Protein AF-A0A976M547-F1 (afdb_monomer_lite)

InterPro domains:
  IPR005024 Snf7 family [PF03357] (20-169)
  IPR005024 Snf7 family [PTHR22761] (10-175)

Organism: Theileria orientalis (NCBI:txid68886)

Structure (mmCIF, N/CA/C/O backbone):
data_AF-A0A976M547-F1
#
_entry.id   AF-A0A976M547-F1
#
loop_
_atom_site.group_PDB
_atom_site.id
_atom_site.type_symbol
_atom_site.label_atom_id
_atom_site.label_alt_id
_atom_site.label_comp_id
_atom_site.label_asym_id
_atom_site.label_entity_id
_atom_site.label_seq_id
_atom_site.pdbx_PDB_ins_code
_atom_site.Cartn_x
_atom_site.Cartn_y
_atom_site.Cartn_z
_atom_site.occupancy
_atom_site.B_iso_or_equiv
_atom_site.auth_seq_id
_atom_site.auth_comp_id
_atom_site.auth_asym_id
_atom_site.auth_atom_id
_atom_site.pdbx_PDB_model_num
ATOM 1 N N . MET A 1 1 ? -27.550 -16.595 -28.826 1.00 41.75 1 MET A N 1
ATOM 2 C CA . MET A 1 1 ? -26.720 -16.905 -27.638 1.00 41.75 1 MET A CA 1
ATOM 3 C C . MET A 1 1 ? -26.788 -15.685 -26.733 1.00 41.75 1 MET A C 1
ATOM 5 O O . MET A 1 1 ? -26.377 -14.625 -27.163 1.00 41.75 1 MET A O 1
ATOM 9 N N . GLY A 1 2 ? -27.489 -15.664 -25.604 1.00 39.12 2 GLY A N 1
ATOM 10 C CA . GLY A 1 2 ? -27.479 -16.643 -24.517 1.00 39.12 2 GLY A CA 1
ATOM 11 C C . GLY A 1 2 ? -26.807 -15.964 -23.318 1.00 39.12 2 GLY A C 1
ATOM 12 O O . GLY A 1 2 ? -25.591 -15.853 -23.288 1.00 39.12 2 GLY A O 1
ATOM 13 N N . ARG A 1 3 ? -27.623 -15.406 -22.418 1.00 51.41 3 ARG A N 1
ATOM 14 C CA . ARG A 1 3 ? -27.268 -14.558 -21.264 1.00 51.41 3 ARG A CA 1
ATOM 15 C C . ARG A 1 3 ? -26.315 -15.250 -20.283 1.00 51.41 3 ARG A C 1
ATOM 17 O O . ARG A 1 3 ? -26.598 -16.377 -19.914 1.00 51.41 3 ARG A O 1
ATOM 24 N N . PHE A 1 4 ? -25.378 -14.492 -19.706 1.00 43.16 4 PHE A N 1
ATOM 25 C CA . PHE A 1 4 ? -24.970 -14.638 -18.300 1.00 43.16 4 PHE A CA 1
ATOM 26 C C . PHE A 1 4 ? -24.623 -13.262 -17.710 1.00 43.16 4 PHE A C 1
ATOM 28 O O . PHE A 1 4 ? -23.470 -12.855 -17.647 1.00 43.16 4 PHE A O 1
ATOM 35 N N . LYS A 1 5 ? -25.651 -12.518 -17.279 1.00 52.03 5 LYS A N 1
ATOM 36 C CA . LYS A 1 5 ? -25.487 -11.526 -16.208 1.00 52.03 5 LYS A CA 1
ATOM 37 C C . LYS A 1 5 ? -25.689 -12.291 -14.908 1.00 52.03 5 LYS A C 1
ATOM 39 O O . LYS A 1 5 ? -26.825 -12.497 -14.49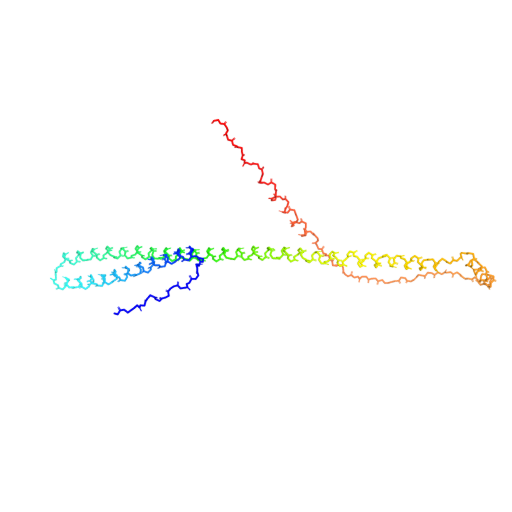2 1.00 52.03 5 LYS A O 1
ATOM 44 N N . LEU A 1 6 ? -24.598 -12.790 -14.349 1.00 50.25 6 LEU A N 1
ATOM 45 C CA . LEU A 1 6 ? -24.582 -13.490 -13.075 1.00 50.25 6 LEU A CA 1
ATOM 46 C C . LEU A 1 6 ? -23.725 -12.687 -12.096 1.00 50.25 6 LEU A C 1
ATOM 48 O O . LEU A 1 6 ? -22.607 -12.304 -12.418 1.00 50.25 6 LEU A O 1
ATOM 52 N N . PHE A 1 7 ? -24.309 -12.477 -10.917 1.00 49.25 7 PHE A N 1
ATOM 53 C CA . PHE A 1 7 ? -23.725 -11.957 -9.684 1.00 49.25 7 PHE A CA 1
ATOM 54 C C . PHE A 1 7 ? -23.321 -10.478 -9.640 1.00 49.25 7 PHE A C 1
ATOM 56 O O . PHE A 1 7 ? -22.232 -10.086 -10.036 1.00 49.25 7 PHE A O 1
ATOM 63 N N . ASN A 1 8 ? -24.150 -9.687 -8.950 1.00 49.06 8 ASN A N 1
ATOM 64 C CA . ASN A 1 8 ? -23.635 -9.061 -7.735 1.00 49.06 8 ASN A CA 1
ATOM 65 C C . ASN A 1 8 ? -24.753 -8.900 -6.690 1.00 49.06 8 ASN A C 1
ATOM 67 O O . ASN A 1 8 ? -25.414 -7.869 -6.599 1.00 49.06 8 ASN A O 1
ATOM 71 N N . CYS A 1 9 ? -24.977 -9.965 -5.919 1.00 49.06 9 CYS A N 1
ATOM 72 C CA . CYS A 1 9 ? -25.748 -9.945 -4.678 1.00 49.06 9 CYS A CA 1
ATOM 73 C C . CYS A 1 9 ? -24.768 -9.757 -3.511 1.00 49.06 9 CYS A C 1
ATOM 75 O O . CYS A 1 9 ? -24.598 -10.655 -2.697 1.00 49.06 9 CYS A O 1
ATOM 77 N N . PHE A 1 10 ? -24.070 -8.623 -3.463 1.00 52.56 10 PHE A N 1
ATOM 78 C CA . PHE A 1 10 ? -23.301 -8.228 -2.286 1.00 52.56 10 PHE A CA 1
ATOM 79 C C . PHE A 1 10 ? -24.016 -7.044 -1.644 1.00 52.56 10 PHE A C 1
ATOM 81 O O . PHE A 1 10 ? -24.206 -6.001 -2.272 1.00 52.56 10 PHE A O 1
ATOM 88 N N . GLY A 1 11 ? -24.483 -7.249 -0.409 1.00 48.81 11 GLY A N 1
ATOM 89 C CA . GLY A 1 11 ? -25.096 -6.208 0.409 1.00 48.81 11 GLY A CA 1
ATOM 90 C C . GLY A 1 11 ? -24.212 -4.965 0.433 1.00 48.81 11 GLY A C 1
ATOM 91 O O . GLY A 1 11 ? -22.989 -5.082 0.446 1.00 48.81 11 GLY A O 1
ATOM 92 N N . LYS A 1 12 ? -24.833 -3.781 0.384 1.00 54.25 12 LYS A N 1
ATOM 93 C CA . LYS A 1 12 ? -24.134 -2.487 0.366 1.00 54.25 12 LYS A CA 1
ATOM 94 C C . LYS A 1 12 ? -23.094 -2.463 1.501 1.00 54.25 12 LYS A C 1
ATOM 96 O O . LYS A 1 12 ? -23.503 -2.450 2.662 1.00 54.25 12 LYS A O 1
ATOM 101 N N . PRO A 1 13 ? -21.783 -2.504 1.204 1.00 48.22 13 PRO A N 1
ATOM 102 C CA . PRO A 1 13 ? -20.784 -2.638 2.254 1.00 48.22 13 PRO A CA 1
ATOM 103 C C . PRO A 1 13 ? -20.517 -1.286 2.926 1.00 48.22 13 PRO A C 1
ATOM 105 O O . PRO A 1 13 ? -20.965 -0.245 2.431 1.00 48.22 13 PRO A O 1
ATOM 108 N N . LYS A 1 14 ? -19.727 -1.310 4.013 1.00 56.88 14 LYS A N 1
ATOM 109 C CA . LYS A 1 14 ? -18.831 -0.228 4.483 1.00 56.88 14 LYS A CA 1
ATOM 110 C C . LYS A 1 14 ? -17.962 0.278 3.302 1.00 56.88 14 LYS A C 1
ATOM 112 O O . LYS A 1 14 ? -16.773 -0.008 3.215 1.00 56.88 14 LYS A O 1
ATOM 117 N N . SER A 1 15 ? -18.589 0.861 2.285 1.00 60.09 15 SER A N 1
ATOM 118 C CA . SER A 1 15 ? -18.106 0.832 0.897 1.00 60.09 15 SER A CA 1
ATOM 119 C C . SER A 1 15 ? -17.263 2.036 0.539 1.00 60.09 15 SER A C 1
ATOM 121 O O . SER A 1 15 ? -16.400 1.909 -0.320 1.00 60.09 15 SER A O 1
ATOM 123 N N . ALA A 1 16 ? -17.474 3.174 1.201 1.00 63.91 16 ALA A N 1
ATOM 124 C CA . ALA A 1 16 ? -16.708 4.382 0.935 1.00 63.91 16 ALA A CA 1
ATOM 125 C C . ALA A 1 16 ? -15.224 4.172 1.275 1.00 63.91 16 ALA A C 1
ATOM 127 O O . ALA A 1 16 ? -14.384 4.299 0.386 1.00 63.91 16 ALA A O 1
ATOM 128 N N . ASP A 1 17 ? -14.915 3.732 2.494 1.00 74.69 17 ASP A N 1
ATOM 129 C CA . ASP A 1 17 ? -13.529 3.622 2.975 1.00 74.69 17 ASP A CA 1
ATOM 130 C C . ASP A 1 17 ? -12.769 2.505 2.247 1.00 74.69 17 ASP A C 1
ATOM 132 O O . ASP A 1 17 ? -11.688 2.712 1.696 1.00 74.69 17 ASP A O 1
ATOM 136 N N . ASN A 1 18 ? -13.404 1.338 2.092 1.00 80.50 18 ASN A N 1
ATOM 137 C CA . ASN A 1 18 ? -12.830 0.243 1.308 1.00 80.50 18 ASN A CA 1
ATOM 138 C C . ASN A 1 18 ? -12.652 0.618 -0.174 1.00 80.50 18 ASN A C 1
A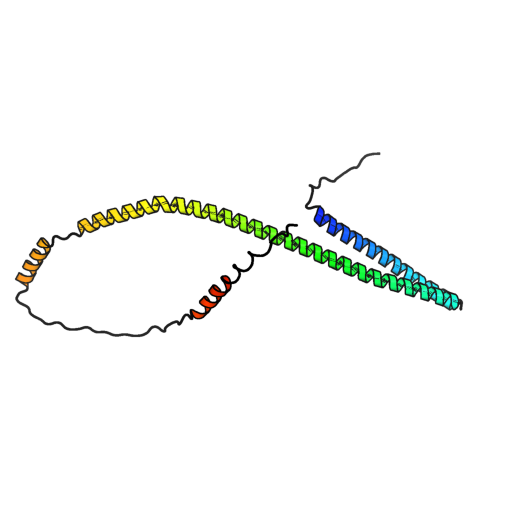TOM 140 O O . ASN A 1 18 ? -11.701 0.168 -0.810 1.00 80.50 18 ASN A O 1
ATOM 144 N N . SER A 1 19 ? -13.516 1.472 -0.741 1.00 86.69 19 SER A N 1
ATOM 145 C CA . SER A 1 19 ? -13.331 1.951 -2.117 1.00 86.69 19 SER A CA 1
ATOM 146 C C . SER A 1 19 ? -12.122 2.870 -2.274 1.00 86.69 19 SER A C 1
ATOM 148 O O . SER A 1 19 ? -11.537 2.908 -3.353 1.00 86.69 19 SER A O 1
ATOM 150 N N . GLN A 1 20 ? -11.732 3.603 -1.228 1.00 88.62 20 GLN A N 1
ATOM 151 C CA . GLN A 1 20 ? -10.548 4.462 -1.260 1.00 88.62 20 GLN A CA 1
ATOM 152 C C . GLN A 1 20 ? -9.272 3.621 -1.259 1.00 88.62 20 GLN A C 1
ATOM 154 O O . GLN A 1 20 ? -8.425 3.811 -2.129 1.00 88.62 20 GLN A O 1
ATOM 159 N N . ILE A 1 21 ? -9.192 2.617 -0.381 1.00 91.75 21 ILE A N 1
ATOM 160 C CA . ILE A 1 21 ? -8.072 1.664 -0.347 1.00 91.75 21 ILE A CA 1
ATOM 161 C C . ILE A 1 21 ? -7.950 0.933 -1.691 1.00 91.75 21 ILE A C 1
ATOM 163 O O . ILE A 1 21 ? -6.852 0.786 -2.226 1.00 91.75 21 ILE A O 1
ATOM 167 N N . LEU A 1 22 ? -9.075 0.522 -2.287 1.00 94.06 22 LEU A N 1
ATOM 168 C CA . LEU A 1 22 ? -9.081 -0.103 -3.613 1.00 94.06 22 LEU A CA 1
ATOM 169 C C . LEU A 1 22 ? -8.543 0.827 -4.710 1.00 94.06 22 LEU A C 1
ATOM 171 O O . LEU A 1 22 ? -7.815 0.364 -5.582 1.00 94.06 22 LEU A O 1
ATOM 175 N N . LYS A 1 23 ? -8.857 2.128 -4.667 1.00 94.75 23 LYS A N 1
ATOM 176 C CA . LYS A 1 23 ? -8.311 3.109 -5.620 1.00 94.75 23 LYS A CA 1
ATOM 177 C C . LYS A 1 23 ? -6.804 3.284 -5.460 1.00 94.75 23 LYS A C 1
ATOM 179 O O . LYS A 1 23 ? -6.107 3.314 -6.465 1.00 94.75 23 LYS A O 1
ATOM 184 N N . LEU A 1 24 ? -6.307 3.370 -4.226 1.00 94.94 24 LEU A N 1
ATOM 185 C CA . LEU A 1 24 ? -4.869 3.473 -3.959 1.00 94.94 24 LEU A CA 1
ATOM 186 C C . LEU A 1 24 ? -4.123 2.219 -4.434 1.00 94.94 24 LEU A C 1
ATOM 188 O O . LEU A 1 24 ? -3.073 2.322 -5.063 1.00 94.94 24 LEU A O 1
ATOM 192 N N . LYS A 1 25 ? -4.699 1.032 -4.208 1.00 95.25 25 LYS A N 1
ATOM 193 C CA . LYS A 1 25 ? -4.146 -0.237 -4.705 1.00 95.25 25 LYS A CA 1
ATOM 194 C C . LYS A 1 25 ? -4.141 -0.299 -6.233 1.00 95.25 25 LYS A C 1
ATOM 196 O O . LYS A 1 25 ? -3.123 -0.666 -6.803 1.00 95.25 25 LYS A O 1
ATOM 201 N N . ALA A 1 26 ? -5.217 0.138 -6.889 1.00 95.94 26 ALA A N 1
ATOM 202 C CA . ALA A 1 26 ? -5.252 0.239 -8.347 1.00 95.94 26 ALA A CA 1
ATOM 203 C C . ALA A 1 26 ? -4.170 1.194 -8.881 1.00 95.94 26 ALA A C 1
ATOM 205 O O . ALA A 1 26 ? -3.456 0.846 -9.812 1.00 95.94 26 ALA A O 1
ATOM 206 N N . GLN A 1 27 ? -3.984 2.357 -8.246 1.00 96.06 27 GLN A N 1
ATOM 207 C CA . GLN A 1 27 ? -2.918 3.291 -8.621 1.00 96.06 27 GLN A CA 1
ATOM 208 C C . GLN A 1 27 ? -1.524 2.678 -8.464 1.00 96.06 27 GLN A C 1
ATOM 210 O O . GLN A 1 27 ? -0.681 2.877 -9.333 1.00 96.06 27 GLN A O 1
ATOM 215 N N . ARG A 1 28 ? -1.270 1.920 -7.389 1.00 95.94 28 ARG A N 1
ATOM 216 C CA . ARG A 1 28 ? -0.011 1.179 -7.219 1.00 95.94 28 ARG A CA 1
ATOM 217 C C . ARG A 1 28 ? 0.206 0.191 -8.365 1.00 95.94 28 ARG A C 1
ATOM 219 O O . ARG A 1 28 ? 1.282 0.179 -8.951 1.00 95.94 28 ARG A O 1
ATOM 226 N N . ASP A 1 29 ? -0.812 -0.601 -8.689 1.00 96.12 29 ASP A N 1
ATOM 227 C CA . ASP A 1 29 ? -0.721 -1.614 -9.743 1.00 96.12 29 ASP A CA 1
ATOM 228 C C . ASP A 1 29 ? -0.450 -0.970 -11.117 1.00 96.12 29 ASP A C 1
ATOM 230 O O . ASP A 1 29 ? 0.382 -1.465 -11.881 1.00 96.12 29 ASP A O 1
ATOM 234 N N . ASP A 1 30 ? -1.068 0.183 -11.398 1.00 96.06 30 ASP A N 1
ATOM 235 C CA . ASP A 1 30 ? -0.780 0.981 -12.594 1.00 96.06 30 ASP A CA 1
ATOM 236 C C . ASP A 1 30 ? 0.690 1.448 -12.611 1.00 96.06 30 ASP A C 1
ATOM 238 O O . ASP A 1 30 ? 1.377 1.323 -13.630 1.00 96.06 30 ASP A O 1
ATOM 242 N N . LEU A 1 31 ? 1.211 1.959 -11.485 1.00 95.62 31 LEU A N 1
ATOM 243 C CA . LEU A 1 31 ? 2.617 2.372 -11.378 1.00 95.62 31 LEU A CA 1
ATOM 244 C C . LEU A 1 31 ? 3.580 1.198 -11.596 1.00 95.62 31 LEU A C 1
ATOM 246 O O . LEU A 1 31 ? 4.583 1.363 -12.293 1.00 95.62 31 LEU A O 1
ATOM 250 N N . ASP A 1 32 ? 3.275 0.019 -11.059 1.00 95.50 32 ASP A N 1
ATOM 251 C CA . ASP A 1 32 ? 4.093 -1.184 -11.232 1.00 95.50 32 ASP A CA 1
ATOM 252 C C . ASP A 1 32 ? 4.086 -1.662 -12.692 1.00 95.50 32 ASP A C 1
ATOM 254 O O . ASP A 1 32 ? 5.131 -2.028 -13.245 1.00 95.50 32 ASP A O 1
ATOM 258 N N . GLN A 1 33 ? 2.940 -1.570 -13.374 1.00 95.88 33 GLN A N 1
ATOM 259 C CA . GLN A 1 33 ? 2.855 -1.836 -14.809 1.00 95.88 33 GLN A CA 1
ATOM 260 C C . GLN A 1 33 ? 3.715 -0.850 -15.614 1.00 95.88 33 GLN A C 1
ATOM 262 O O . GLN A 1 33 ? 4.465 -1.254 -16.511 1.00 95.88 33 GLN A O 1
ATOM 267 N N . HIS A 1 34 ? 3.647 0.444 -15.289 1.00 95.94 34 HIS A N 1
ATOM 268 C CA . HIS A 1 34 ? 4.479 1.470 -15.917 1.00 95.94 34 HIS A CA 1
ATOM 269 C C . HIS A 1 34 ? 5.973 1.247 -15.650 1.00 95.94 34 HIS A C 1
ATOM 271 O O . HIS A 1 34 ? 6.781 1.412 -16.571 1.00 95.94 34 HIS A O 1
ATOM 277 N N . LYS A 1 35 ? 6.346 0.829 -14.435 1.00 95.94 35 LYS A N 1
ATOM 278 C CA . LYS A 1 35 ? 7.722 0.478 -14.066 1.00 95.94 35 LYS A CA 1
ATOM 279 C C . LYS A 1 35 ? 8.247 -0.655 -14.940 1.00 95.94 35 LYS A C 1
ATOM 281 O O . LYS A 1 35 ? 9.265 -0.475 -15.608 1.00 95.94 35 LYS A O 1
ATOM 286 N N . SER A 1 36 ? 7.515 -1.765 -15.018 1.00 96.06 36 SER A N 1
ATOM 287 C CA . SER A 1 36 ? 7.904 -2.925 -15.830 1.00 96.06 36 SER A CA 1
ATOM 288 C C . SER A 1 36 ? 8.071 -2.561 -17.313 1.00 96.06 36 SER A C 1
ATOM 290 O O . SER A 1 36 ? 9.040 -2.960 -17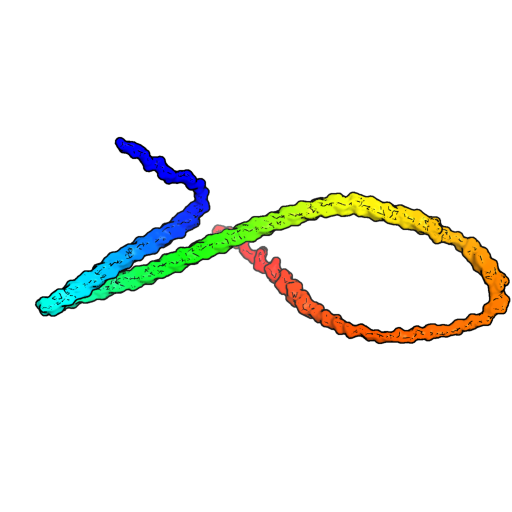.964 1.00 96.06 36 SER A O 1
ATOM 292 N N . ALA A 1 37 ? 7.186 -1.713 -17.848 1.00 96.00 37 ALA A N 1
ATOM 293 C CA . ALA A 1 37 ? 7.301 -1.223 -19.219 1.00 96.00 37 ALA A CA 1
ATOM 294 C C . ALA A 1 37 ? 8.561 -0.358 -19.451 1.00 96.00 37 ALA A C 1
ATOM 296 O O . ALA A 1 37 ? 9.189 -0.444 -20.512 1.00 96.00 37 ALA A O 1
ATOM 297 N N . LEU A 1 38 ? 8.948 0.482 -18.483 1.00 95.38 38 LEU A N 1
ATOM 298 C CA . LEU A 1 38 ? 10.168 1.295 -18.569 1.00 95.38 38 LEU A CA 1
ATOM 299 C C . LEU A 1 38 ? 11.442 0.456 -18.414 1.00 95.38 38 LEU A C 1
ATOM 301 O O . LEU A 1 38 ? 12.424 0.739 -19.101 1.00 95.38 38 LEU A O 1
ATOM 305 N N . GLU A 1 39 ? 11.426 -0.580 -17.575 1.00 95.75 39 GLU A N 1
ATOM 306 C CA . GLU A 1 39 ? 12.527 -1.542 -17.429 1.00 95.75 39 GLU A CA 1
ATOM 307 C C . GLU A 1 39 ? 12.796 -2.296 -18.736 1.00 95.75 39 GLU A C 1
ATOM 309 O O . GLU A 1 39 ? 13.945 -2.372 -19.177 1.00 95.75 39 GLU A O 1
ATOM 314 N N . GLY A 1 40 ? 11.741 -2.760 -19.417 1.00 96.38 40 GLY A N 1
ATOM 315 C CA . GLY A 1 40 ? 11.862 -3.366 -20.747 1.00 96.38 40 GLY A CA 1
ATOM 316 C C . GLY A 1 40 ? 12.501 -2.409 -21.757 1.00 96.38 40 GLY A C 1
ATOM 317 O O . GLY A 1 40 ? 13.483 -2.745 -22.417 1.00 96.38 40 GLY A O 1
ATOM 318 N N . ARG A 1 41 ? 12.040 -1.153 -21.791 1.00 94.94 41 ARG A N 1
ATOM 319 C CA . ARG A 1 41 ? 12.624 -0.119 -22.659 1.00 94.94 41 ARG A CA 1
ATOM 320 C C . ARG A 1 41 ? 14.089 0.192 -22.312 1.00 94.94 41 ARG A C 1
ATOM 322 O O . ARG A 1 41 ? 14.874 0.551 -23.190 1.00 94.94 41 ARG A O 1
ATOM 329 N N . LEU A 1 42 ? 14.475 0.089 -21.041 1.00 96.06 42 LEU A N 1
ATOM 330 C CA . LEU A 1 42 ? 15.861 0.249 -20.595 1.00 96.06 42 LEU A CA 1
ATOM 331 C C . LEU A 1 42 ? 16.765 -0.860 -21.143 1.00 96.06 42 LEU A C 1
ATOM 333 O O . LEU A 1 42 ? 17.882 -0.563 -21.579 1.00 96.06 42 LEU A O 1
ATOM 337 N N . ALA A 1 43 ? 16.280 -2.104 -21.152 1.00 95.38 43 ALA A N 1
ATOM 338 C CA . ALA A 1 43 ? 16.966 -3.227 -21.783 1.00 95.38 43 ALA A CA 1
ATOM 339 C C . ALA A 1 43 ? 17.131 -2.992 -23.294 1.00 95.38 43 ALA A C 1
ATOM 341 O O . ALA A 1 43 ? 18.252 -3.076 -23.798 1.00 95.38 43 ALA A O 1
ATOM 342 N N . ASP A 1 44 ? 16.076 -2.541 -23.980 1.00 96.06 44 ASP A N 1
ATOM 343 C CA . ASP A 1 44 ? 16.135 -2.213 -25.411 1.00 96.06 44 ASP A CA 1
ATOM 344 C C . ASP A 1 44 ? 17.196 -1.142 -25.720 1.00 96.06 44 ASP A C 1
ATOM 346 O O . ASP A 1 44 ? 17.946 -1.250 -26.693 1.00 96.06 44 ASP A O 1
ATOM 350 N N . PHE A 1 45 ? 17.307 -0.098 -24.888 1.00 95.06 45 PHE A N 1
ATOM 351 C CA . PHE A 1 45 ? 18.338 0.929 -25.071 1.00 95.06 45 PHE A CA 1
ATOM 352 C C . PHE A 1 45 ? 19.755 0.407 -24.835 1.00 95.06 45 PHE A C 1
ATOM 354 O O . PHE A 1 45 ? 20.679 0.884 -25.497 1.00 95.06 45 PHE A O 1
ATOM 361 N N . ASN A 1 46 ? 19.948 -0.557 -23.932 1.00 94.31 46 ASN A N 1
ATOM 362 C CA . ASN A 1 46 ? 21.249 -1.207 -23.766 1.00 94.31 46 ASN A CA 1
ATOM 363 C C . ASN A 1 46 ? 21.635 -1.968 -25.035 1.00 94.31 46 ASN A C 1
ATOM 365 O O . ASN A 1 46 ? 22.738 -1.771 -25.549 1.00 94.31 46 ASN A O 1
ATOM 369 N N . ASP A 1 47 ? 20.712 -2.751 -25.588 1.00 95.50 47 ASP A N 1
ATOM 370 C CA . ASP A 1 47 ? 20.950 -3.522 -26.807 1.00 95.50 47 ASP A CA 1
ATOM 371 C C . ASP A 1 47 ? 21.209 -2.618 -28.016 1.00 95.50 47 ASP A C 1
ATOM 373 O O . ASP A 1 47 ? 22.135 -2.861 -28.795 1.00 95.50 47 ASP A O 1
ATOM 377 N N . LEU A 1 48 ? 20.440 -1.534 -28.163 1.00 94.44 48 LEU A N 1
ATOM 378 C CA . LEU A 1 48 ? 20.653 -0.531 -29.210 1.00 94.44 48 LEU A CA 1
ATOM 379 C C . LEU A 1 48 ? 22.002 0.177 -29.060 1.00 94.44 48 LEU A C 1
ATOM 381 O O . LEU A 1 48 ? 22.708 0.368 -30.049 1.00 94.44 48 LEU A O 1
ATOM 385 N N . CYS A 1 49 ? 22.398 0.531 -27.836 1.00 93.00 49 CYS A N 1
ATOM 386 C CA . CYS A 1 49 ? 23.701 1.137 -27.586 1.00 93.00 49 CYS A CA 1
ATOM 387 C C . CYS A 1 49 ? 24.838 0.186 -27.982 1.00 93.00 49 CYS A C 1
ATOM 389 O O . CYS A 1 49 ? 25.790 0.608 -28.637 1.00 93.00 49 CYS A O 1
ATOM 391 N N . LEU A 1 50 ? 24.732 -1.102 -27.640 1.00 93.88 50 LEU A N 1
ATOM 392 C CA . LEU A 1 50 ? 25.718 -2.112 -28.028 1.00 93.88 50 LEU A CA 1
ATOM 393 C C . LEU A 1 50 ? 25.801 -2.283 -29.551 1.00 93.88 50 LEU A C 1
ATOM 395 O O . LEU A 1 50 ? 26.899 -2.458 -30.078 1.00 93.88 50 LEU A O 1
ATOM 399 N N . LYS A 1 51 ? 24.674 -2.202 -30.269 1.00 94.44 51 LYS A N 1
ATOM 400 C CA . LYS A 1 51 ? 24.648 -2.235 -31.742 1.00 94.44 51 LYS A CA 1
ATOM 401 C C . LYS A 1 51 ? 25.371 -1.029 -32.349 1.00 94.44 51 LYS A C 1
ATOM 403 O O . LYS A 1 51 ? 26.292 -1.225 -33.136 1.00 94.44 51 LYS A O 1
ATOM 408 N N . PHE A 1 52 ? 25.059 0.193 -31.914 1.00 93.62 52 PHE A N 1
ATOM 409 C CA . PHE A 1 52 ? 25.715 1.400 -32.439 1.00 93.62 52 PHE A CA 1
ATOM 410 C C . PHE A 1 52 ? 27.211 1.477 -32.113 1.00 93.62 52 PHE A C 1
ATOM 412 O O . PHE A 1 52 ? 27.988 1.998 -32.913 1.00 93.62 52 PHE A O 1
ATOM 419 N N . LEU A 1 53 ? 27.639 0.916 -30.977 1.00 92.38 53 LEU A N 1
ATOM 420 C CA . LEU A 1 53 ? 29.061 0.783 -30.653 1.00 92.38 53 LEU A CA 1
ATOM 421 C C . LEU A 1 53 ? 29.782 -0.184 -31.603 1.00 92.38 53 LEU A C 1
ATOM 423 O O . LEU A 1 53 ? 30.902 0.110 -32.016 1.00 92.38 53 LEU A O 1
ATOM 427 N N . LYS A 1 54 ? 29.147 -1.300 -31.993 1.00 94.44 54 LYS A N 1
ATOM 428 C CA . LYS A 1 54 ? 29.700 -2.235 -32.994 1.00 94.44 54 LYS A CA 1
ATOM 429 C C . LYS A 1 54 ? 29.791 -1.605 -34.385 1.00 94.44 54 LYS A C 1
ATOM 431 O O . LYS A 1 54 ? 30.740 -1.871 -35.113 1.00 94.44 54 LYS A O 1
ATOM 436 N N . GLU A 1 55 ? 28.836 -0.749 -34.730 1.00 94.19 55 GLU A N 1
ATOM 437 C CA . GLU A 1 55 ? 28.793 -0.005 -35.996 1.00 94.19 55 GLU A CA 1
ATOM 438 C C . GLU A 1 55 ? 29.714 1.235 -36.007 1.00 94.19 55 GLU A C 1
ATOM 440 O O . GLU A 1 55 ? 29.736 1.973 -36.989 1.00 94.19 55 GLU A O 1
ATOM 445 N N . ASN A 1 56 ? 30.484 1.482 -34.934 1.00 91.31 56 ASN A N 1
ATOM 446 C CA . ASN A 1 56 ? 31.344 2.662 -34.745 1.00 91.31 56 ASN A CA 1
ATOM 447 C C . ASN A 1 56 ? 30.618 4.021 -34.846 1.00 91.31 56 ASN A C 1
ATOM 449 O O . ASN A 1 56 ? 31.256 5.069 -34.975 1.00 91.31 56 ASN A O 1
ATOM 453 N N . ASN A 1 57 ? 29.289 4.042 -34.717 1.00 93.12 57 ASN A N 1
ATOM 454 C CA . ASN A 1 57 ? 28.503 5.270 -34.762 1.00 93.12 57 ASN A CA 1
ATOM 455 C C . ASN A 1 57 ? 28.377 5.894 -33.362 1.00 93.12 57 ASN A C 1
ATOM 457 O O . ASN A 1 57 ? 27.416 5.659 -32.622 1.00 93.12 57 ASN A O 1
ATOM 461 N N . ARG A 1 58 ? 29.379 6.697 -32.986 1.00 91.75 58 ARG A N 1
ATOM 462 C CA . ARG A 1 58 ? 29.464 7.325 -31.656 1.00 91.75 58 ARG A CA 1
ATOM 463 C C . ARG A 1 58 ? 28.342 8.318 -31.361 1.00 91.75 58 ARG A C 1
ATOM 465 O O . ARG A 1 58 ? 27.865 8.348 -30.227 1.00 91.75 58 ARG A O 1
ATOM 472 N N . ASP A 1 59 ? 27.912 9.101 -32.345 1.00 92.69 59 ASP A N 1
ATOM 473 C CA . ASP A 1 59 ? 26.909 10.150 -32.127 1.00 92.69 59 ASP A CA 1
ATOM 474 C C . ASP A 1 59 ? 25.542 9.549 -31.782 1.00 92.69 59 ASP A C 1
ATOM 476 O O . ASP A 1 59 ? 24.874 9.989 -30.839 1.00 92.69 59 ASP A O 1
ATOM 480 N N . GLN A 1 60 ? 25.161 8.474 -32.480 1.00 91.38 60 GLN A N 1
ATOM 481 C CA . GLN A 1 60 ? 23.928 7.736 -32.197 1.00 91.38 60 GLN A CA 1
ATOM 482 C C . GLN A 1 60 ? 24.002 6.993 -30.859 1.00 91.38 60 GLN A C 1
ATOM 484 O O . GLN A 1 60 ? 23.047 7.027 -30.081 1.00 91.38 60 GLN A O 1
ATOM 489 N N . ALA A 1 61 ? 25.151 6.392 -30.530 1.00 92.88 61 ALA A N 1
ATOM 490 C CA . ALA A 1 61 ? 25.353 5.758 -29.227 1.00 92.88 61 ALA A CA 1
ATOM 491 C C . ALA A 1 61 ? 25.206 6.765 -28.069 1.00 92.88 61 ALA A C 1
ATOM 493 O O . ALA A 1 61 ? 24.524 6.484 -27.080 1.00 92.88 61 ALA A O 1
ATOM 494 N N . LEU A 1 62 ? 25.769 7.972 -28.203 1.00 94.69 62 LEU A N 1
ATOM 495 C CA . LEU A 1 62 ? 25.630 9.034 -27.203 1.00 94.69 62 LEU A CA 1
ATOM 496 C C . LEU A 1 62 ? 24.170 9.480 -27.046 1.00 94.69 62 LEU A C 1
ATOM 498 O O . LEU A 1 62 ? 23.706 9.702 -25.925 1.00 94.69 62 LEU A O 1
ATOM 502 N N . PHE A 1 63 ? 23.434 9.604 -28.151 1.00 94.81 63 PHE A N 1
ATOM 503 C CA . PHE A 1 63 ? 22.014 9.950 -28.118 1.00 94.81 63 PHE A CA 1
ATOM 504 C C . PHE A 1 63 ? 21.183 8.896 -27.371 1.00 94.81 63 PHE A C 1
ATOM 506 O O . PHE A 1 63 ? 20.382 9.245 -26.497 1.00 94.81 63 PHE A O 1
ATOM 513 N N . VAL A 1 64 ? 21.417 7.609 -27.645 1.00 94.75 64 VAL A N 1
ATOM 514 C CA . VAL A 1 64 ? 20.756 6.500 -26.939 1.00 94.75 64 VAL A CA 1
ATOM 515 C C . VAL A 1 64 ? 21.089 6.517 -25.448 1.00 94.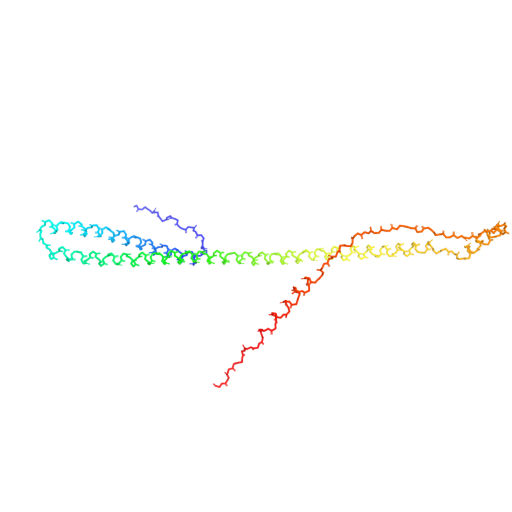75 64 VAL A C 1
ATOM 517 O O . VAL A 1 64 ? 20.182 6.389 -24.627 1.00 94.75 64 VAL A O 1
ATOM 520 N N . LEU A 1 65 ? 22.347 6.761 -25.071 1.00 94.31 65 LEU A N 1
ATOM 521 C CA . LEU A 1 65 ? 22.750 6.871 -23.664 1.00 94.31 65 LEU A CA 1
ATOM 522 C C . LEU A 1 65 ? 22.075 8.043 -22.941 1.00 94.31 65 LEU A C 1
ATOM 524 O O . LEU A 1 65 ? 21.633 7.885 -21.802 1.00 94.31 65 LEU A O 1
ATOM 528 N N . LYS A 1 66 ? 21.928 9.202 -23.593 1.00 95.44 66 LYS A N 1
ATOM 529 C CA . LYS A 1 66 ? 21.173 10.333 -23.026 1.00 95.44 66 LYS A CA 1
ATOM 530 C C . LYS A 1 66 ? 19.715 9.952 -22.782 1.00 95.44 66 LYS A C 1
ATOM 532 O O . LYS A 1 66 ? 19.175 10.225 -21.713 1.00 95.44 66 LYS A O 1
ATOM 537 N N . ARG A 1 67 ? 19.086 9.273 -23.743 1.00 94.50 67 ARG A N 1
ATOM 538 C CA . ARG A 1 67 ? 17.699 8.810 -23.614 1.00 94.50 67 ARG A CA 1
ATOM 539 C C . ARG A 1 67 ? 17.544 7.755 -22.517 1.00 94.50 67 ARG A C 1
ATOM 541 O O . ARG A 1 67 ? 16.596 7.833 -21.739 1.00 94.50 67 ARG A O 1
ATOM 548 N N . LYS A 1 68 ? 18.510 6.840 -22.399 1.00 95.81 68 LYS A N 1
ATOM 549 C CA . LYS A 1 68 ? 18.616 5.869 -21.304 1.00 95.81 68 LYS A CA 1
ATOM 550 C C . LYS A 1 68 ? 18.664 6.567 -19.941 1.00 95.81 68 LYS A C 1
ATOM 552 O O . LYS A 1 68 ? 17.910 6.195 -19.047 1.00 95.81 68 LYS A O 1
ATOM 557 N N . ALA A 1 69 ? 19.501 7.594 -19.789 1.00 96.12 69 ALA A N 1
ATOM 558 C CA . ALA A 1 69 ? 19.624 8.341 -18.536 1.00 96.12 69 ALA A CA 1
ATOM 559 C C . ALA A 1 69 ? 18.313 9.044 -18.139 1.00 96.12 69 ALA A C 1
ATOM 561 O O . ALA A 1 69 ? 17.926 9.014 -16.972 1.00 96.12 69 ALA A O 1
ATOM 562 N N . LEU A 1 70 ? 17.589 9.622 -19.106 1.00 96.88 70 LEU A N 1
ATOM 563 C CA . LEU A 1 70 ? 16.280 10.236 -18.852 1.00 96.88 70 LEU A CA 1
ATOM 564 C C . LEU A 1 70 ? 15.248 9.214 -18.362 1.00 96.88 70 LEU A C 1
ATOM 566 O O . LEU A 1 70 ? 14.534 9.484 -17.401 1.00 96.88 70 LEU A O 1
ATOM 570 N N . VAL A 1 71 ? 15.194 8.039 -18.990 1.00 95.12 71 VAL A N 1
ATOM 571 C CA . VAL A 1 71 ? 14.271 6.963 -18.596 1.00 95.12 71 VAL A CA 1
ATOM 572 C C . VAL A 1 71 ? 14.636 6.389 -17.230 1.00 95.12 71 VAL A C 1
ATOM 574 O O . VAL A 1 71 ? 13.753 6.164 -16.413 1.00 95.12 71 VAL A O 1
ATOM 577 N N . SER A 1 72 ? 15.927 6.237 -16.932 1.00 95.50 72 SER A N 1
ATOM 578 C CA . SER A 1 72 ? 16.388 5.841 -15.598 1.00 95.50 72 SER A CA 1
ATOM 579 C C . SER A 1 72 ? 15.973 6.848 -14.522 1.00 95.50 72 SER A C 1
ATOM 581 O O . SER A 1 72 ? 15.554 6.443 -13.442 1.00 95.50 72 SER A O 1
ATOM 583 N N . LYS A 1 73 ? 16.035 8.154 -14.815 1.00 96.38 73 LYS A N 1
ATOM 584 C CA . LYS A 1 73 ? 15.546 9.191 -13.898 1.00 96.38 73 LYS A CA 1
ATOM 585 C C . LYS A 1 73 ? 14.030 9.109 -13.702 1.00 96.38 73 LYS A C 1
ATOM 587 O O . LYS A 1 73 ? 13.560 9.257 -12.581 1.00 96.38 73 LYS A O 1
ATOM 592 N N . GLN A 1 74 ? 13.271 8.871 -14.772 1.00 94.69 74 GLN A N 1
ATOM 593 C CA . GLN A 1 74 ? 11.820 8.668 -14.682 1.00 94.69 74 GLN A CA 1
ATOM 594 C C . GLN A 1 74 ? 11.470 7.449 -13.825 1.00 94.69 74 GLN A C 1
ATOM 596 O O . GLN A 1 74 ? 10.550 7.532 -13.021 1.00 94.69 74 GLN A O 1
ATOM 601 N N . LEU A 1 75 ? 12.223 6.355 -13.964 1.00 96.50 75 LEU A N 1
ATOM 602 C CA . LEU A 1 75 ? 12.042 5.142 -13.171 1.00 96.50 75 LEU A CA 1
ATOM 603 C C . LEU A 1 75 ? 12.273 5.413 -11.680 1.00 96.50 75 LEU A C 1
ATOM 605 O O . LEU A 1 75 ? 11.417 5.070 -10.878 1.00 96.50 75 LEU A O 1
ATOM 609 N N . SER A 1 76 ? 13.355 6.108 -11.318 1.00 96.62 76 SER A N 1
ATOM 610 C CA . SER A 1 76 ? 13.620 6.483 -9.918 1.00 96.62 76 SER A CA 1
ATOM 611 C C . SER A 1 76 ? 12.488 7.325 -9.318 1.00 96.62 76 SER A C 1
ATOM 613 O O . SER A 1 76 ? 12.031 7.047 -8.217 1.00 96.62 76 SER A O 1
ATOM 615 N N . VAL A 1 77 ? 11.972 8.305 -10.064 1.00 96.31 77 VAL A N 1
ATOM 616 C CA . VAL A 1 77 ? 10.824 9.108 -9.613 1.00 96.31 77 VAL A CA 1
ATOM 617 C C . VAL A 1 77 ? 9.570 8.240 -9.432 1.00 96.31 77 VAL A C 1
ATOM 619 O O . VAL A 1 77 ? 8.787 8.463 -8.511 1.00 96.31 77 VAL A O 1
ATOM 622 N N . LEU A 1 78 ? 9.366 7.247 -10.300 1.00 96.12 78 LEU A N 1
ATOM 623 C CA . LEU A 1 78 ? 8.242 6.317 -10.211 1.00 96.12 78 LEU A CA 1
ATOM 624 C C . LEU A 1 78 ? 8.337 5.406 -8.981 1.00 96.12 78 LEU A C 1
ATOM 626 O O . LEU A 1 78 ? 7.322 5.142 -8.344 1.00 96.12 78 LEU A O 1
ATOM 630 N N . GLU A 1 79 ? 9.543 4.956 -8.634 1.00 94.50 79 GLU A N 1
ATOM 631 C CA . GLU A 1 79 ? 9.806 4.169 -7.425 1.00 94.50 79 GLU A CA 1
ATOM 632 C C . GLU A 1 79 ? 9.500 4.970 -6.158 1.00 94.50 79 GLU A C 1
ATOM 634 O O . GLU A 1 79 ? 8.807 4.462 -5.276 1.00 94.50 79 GLU A O 1
ATOM 639 N N . ASP A 1 80 ? 9.904 6.243 -6.111 1.00 96.69 80 ASP A N 1
ATOM 640 C CA . ASP A 1 80 ? 9.562 7.143 -5.005 1.00 96.69 80 ASP A CA 1
ATOM 641 C C . ASP A 1 80 ? 8.041 7.317 -4.871 1.00 96.69 80 ASP A C 1
ATOM 643 O O . ASP A 1 80 ? 7.500 7.340 -3.765 1.00 96.69 80 ASP A O 1
ATOM 647 N N . PHE A 1 81 ? 7.324 7.445 -5.993 1.00 95.69 81 PHE A N 1
ATOM 648 C CA . PHE A 1 81 ? 5.864 7.535 -5.975 1.00 95.69 81 PHE A CA 1
ATOM 649 C C . PHE A 1 81 ? 5.197 6.226 -5.550 1.00 95.69 81 PHE A C 1
ATOM 651 O O . PHE A 1 81 ? 4.246 6.273 -4.773 1.00 95.69 81 PHE A O 1
ATOM 658 N N . SER A 1 82 ? 5.698 5.074 -6.000 1.00 95.06 82 SER A N 1
ATOM 659 C CA . SER A 1 82 ? 5.190 3.764 -5.576 1.00 95.06 82 SER A CA 1
ATOM 660 C C . SER A 1 82 ? 5.349 3.577 -4.064 1.00 95.06 82 SER A C 1
ATOM 662 O O . SER A 1 82 ? 4.392 3.201 -3.384 1.00 95.06 82 SER A O 1
ATOM 664 N N . PHE A 1 83 ? 6.503 3.965 -3.508 1.00 96.44 83 PHE A N 1
ATOM 665 C CA . PHE A 1 83 ? 6.734 3.943 -2.063 1.00 96.44 83 PHE A CA 1
ATOM 666 C C . PHE A 1 83 ? 5.750 4.842 -1.301 1.00 96.44 83 PHE A C 1
ATOM 668 O O . PHE A 1 83 ? 5.145 4.400 -0.327 1.00 96.44 83 PHE A O 1
ATOM 675 N N . LYS A 1 84 ? 5.512 6.069 -1.780 1.00 96.88 84 LYS A N 1
ATOM 676 C CA . LYS A 1 84 ? 4.527 6.984 -1.174 1.00 96.88 84 LYS A CA 1
ATOM 677 C C . LYS A 1 84 ? 3.109 6.419 -1.195 1.00 96.88 84 LYS A C 1
ATOM 679 O O . LYS A 1 84 ? 2.381 6.567 -0.223 1.00 96.88 84 LYS A O 1
ATOM 684 N N . ILE A 1 85 ? 2.695 5.771 -2.286 1.00 96.31 85 ILE A N 1
ATOM 685 C CA . ILE A 1 85 ? 1.371 5.133 -2.346 1.00 96.31 85 ILE A CA 1
ATOM 686 C C . ILE A 1 85 ? 1.284 3.984 -1.339 1.00 96.31 85 ILE A C 1
ATOM 688 O O . ILE A 1 85 ? 0.258 3.836 -0.680 1.00 96.31 85 ILE A O 1
ATOM 692 N N . LEU A 1 86 ? 2.346 3.190 -1.188 1.00 94.94 86 LEU A N 1
ATOM 693 C CA . LEU A 1 86 ? 2.385 2.114 -0.200 1.00 94.94 86 LEU A CA 1
ATOM 694 C C . LEU A 1 86 ? 2.263 2.649 1.235 1.00 94.94 86 LEU A C 1
ATOM 696 O O . LEU A 1 86 ? 1.501 2.093 2.025 1.00 94.94 86 LEU A O 1
ATOM 700 N N . GLU A 1 87 ? 2.966 3.737 1.547 1.00 96.81 87 GLU A N 1
ATOM 701 C CA . GLU A 1 87 ? 2.868 4.435 2.833 1.00 96.81 87 GLU A CA 1
ATOM 702 C C . GLU A 1 87 ? 1.434 4.914 3.095 1.00 96.81 87 GLU A C 1
ATOM 704 O O . GLU A 1 87 ? 0.859 4.580 4.128 1.00 96.81 87 GLU A O 1
ATOM 709 N N . LEU A 1 88 ? 0.808 5.576 2.117 1.00 96.25 88 LEU A N 1
ATOM 710 C CA . LEU A 1 88 ? -0.583 6.030 2.219 1.00 96.25 88 LEU A CA 1
ATOM 711 C C . LEU A 1 88 ? -1.569 4.868 2.409 1.00 96.25 88 LEU A C 1
ATOM 713 O O . LEU A 1 88 ? -2.504 4.972 3.202 1.00 96.25 88 LEU A O 1
ATOM 717 N N . ILE A 1 89 ? -1.381 3.742 1.712 1.00 95.38 89 ILE A N 1
ATOM 718 C CA . ILE A 1 89 ? -2.209 2.543 1.918 1.00 95.38 89 ILE A CA 1
ATOM 719 C C . ILE A 1 89 ? -2.076 2.064 3.366 1.00 95.38 89 ILE A C 1
ATOM 721 O O . ILE A 1 89 ? -3.092 1.857 4.025 1.00 95.38 89 ILE A O 1
ATOM 725 N N . SER A 1 90 ? -0.850 1.941 3.876 1.00 95.38 90 SER A N 1
ATOM 726 C CA . SER A 1 90 ? -0.604 1.502 5.253 1.00 95.38 90 SER A CA 1
ATOM 727 C C . SER A 1 90 ? -1.209 2.460 6.283 1.00 95.38 90 SER A C 1
ATOM 729 O O . SER A 1 90 ? -1.812 2.015 7.261 1.00 95.38 90 SER A O 1
ATOM 731 N N . GLU A 1 91 ? -1.072 3.768 6.071 1.00 95.56 91 GLU A N 1
ATOM 732 C CA . GLU A 1 91 ? -1.624 4.801 6.950 1.00 95.56 91 GLU A CA 1
ATOM 733 C C . GLU A 1 91 ? -3.156 4.743 6.974 1.00 95.56 91 GLU A C 1
ATOM 735 O O . GLU A 1 91 ? -3.763 4.702 8.045 1.00 95.56 91 GLU A O 1
ATOM 740 N N . THR A 1 92 ? -3.796 4.649 5.804 1.00 94.25 92 THR A N 1
ATOM 741 C CA . THR A 1 92 ? -5.262 4.544 5.721 1.00 94.25 92 THR A CA 1
ATOM 742 C C . THR A 1 92 ? -5.805 3.252 6.336 1.00 94.25 92 THR A C 1
ATOM 744 O O . THR A 1 92 ? -6.827 3.291 7.021 1.00 94.25 92 THR A O 1
ATOM 747 N N . GLU A 1 93 ? -5.128 2.116 6.150 1.00 92.56 93 GLU A N 1
ATOM 748 C CA . GLU A 1 93 ? -5.511 0.841 6.770 1.00 92.56 93 GLU A CA 1
ATOM 749 C C . GLU A 1 93 ? -5.375 0.896 8.299 1.00 92.56 93 GLU A C 1
ATOM 751 O O . GLU A 1 93 ? -6.267 0.435 9.016 1.00 92.56 93 GLU A O 1
ATOM 756 N N . THR A 1 94 ? -4.309 1.523 8.800 1.00 94.88 94 THR A N 1
ATOM 757 C CA . THR A 1 94 ? -4.092 1.715 10.242 1.00 94.88 94 THR A CA 1
ATOM 758 C C . THR A 1 94 ? -5.163 2.624 10.839 1.00 94.88 94 THR A C 1
ATOM 760 O O . THR A 1 94 ? -5.795 2.255 11.825 1.00 94.88 94 THR A O 1
ATOM 763 N N . SER A 1 95 ? -5.460 3.755 10.195 1.00 93.75 95 SER A N 1
ATOM 764 C CA . SER A 1 95 ? -6.510 4.678 10.641 1.00 93.75 95 SER A CA 1
ATOM 765 C C . SER A 1 95 ? -7.894 4.018 10.672 1.00 93.75 95 SER A C 1
ATOM 767 O O . SER A 1 95 ? -8.660 4.207 11.620 1.00 93.75 95 SER A O 1
ATOM 769 N N . LEU A 1 96 ? -8.214 3.182 9.676 1.00 92.06 96 LEU A N 1
ATOM 770 C CA . LEU A 1 96 ? -9.466 2.424 9.657 1.00 92.06 96 LEU A CA 1
ATOM 771 C C . LEU A 1 96 ? -9.538 1.426 10.822 1.00 92.06 96 LEU A C 1
ATOM 773 O O . LEU A 1 96 ? -10.582 1.298 11.466 1.00 92.06 96 LEU A O 1
ATOM 777 N N . MET A 1 97 ? -8.433 0.731 11.105 1.00 92.94 97 MET A N 1
ATOM 778 C CA . MET A 1 97 ? -8.338 -0.196 12.231 1.00 92.94 97 MET A CA 1
ATOM 779 C C . MET A 1 97 ? -8.505 0.532 13.569 1.00 92.94 97 MET A C 1
ATOM 781 O O . MET A 1 97 ? -9.270 0.078 14.418 1.00 92.94 97 MET A O 1
ATOM 785 N N . GLU A 1 98 ? -7.846 1.676 13.749 1.00 92.81 98 GLU A N 1
ATOM 786 C CA . GLU A 1 98 ? -7.971 2.520 14.941 1.00 92.81 98 GLU A CA 1
ATOM 787 C C . GLU A 1 98 ? -9.411 3.001 15.147 1.00 92.81 98 GLU A C 1
ATOM 789 O O . GLU A 1 98 ? -9.949 2.900 16.253 1.00 92.81 98 GLU A O 1
ATOM 794 N N . ALA A 1 99 ? -10.075 3.452 14.080 1.00 93.31 99 ALA A N 1
ATOM 795 C CA . ALA A 1 99 ? -11.472 3.868 14.128 1.00 93.31 99 ALA A CA 1
ATOM 796 C C . ALA A 1 99 ? -12.407 2.715 14.534 1.00 93.31 99 ALA A C 1
ATOM 798 O O . ALA A 1 99 ? -13.294 2.902 15.373 1.00 93.31 99 ALA A O 1
ATOM 799 N N . ASP A 1 100 ? -12.202 1.513 13.985 1.00 93.56 100 ASP A N 1
ATOM 800 C CA . ASP A 1 100 ? -12.974 0.327 14.365 1.00 93.56 100 ASP A CA 1
ATOM 801 C C . ASP A 1 100 ? -12.710 -0.069 15.838 1.00 93.56 100 ASP A C 1
ATOM 803 O O . ASP A 1 100 ? -13.653 -0.430 16.549 1.00 93.56 100 ASP A O 1
ATOM 807 N N . VAL A 1 101 ? -11.476 0.059 16.347 1.00 96.38 101 VAL A N 1
ATOM 808 C CA . VAL A 1 101 ? -11.154 -0.174 17.772 1.00 96.38 101 VAL A CA 1
ATOM 809 C C . VAL A 1 101 ? -11.877 0.824 18.673 1.00 96.38 101 VAL A C 1
ATOM 811 O O . VAL A 1 101 ? -12.550 0.407 19.617 1.00 96.38 101 VAL A O 1
ATOM 814 N N . ILE A 1 102 ? -11.799 2.123 18.375 1.00 96.25 102 ILE A N 1
ATOM 815 C CA . ILE A 1 102 ? -12.469 3.174 19.158 1.00 96.25 102 ILE A CA 1
ATOM 816 C C . ILE A 1 102 ? -13.979 2.933 19.192 1.00 96.25 102 ILE A C 1
ATOM 818 O O . ILE A 1 102 ? -14.593 2.979 20.258 1.00 96.25 102 ILE A O 1
ATOM 822 N N . LYS A 1 103 ? -14.576 2.600 18.045 1.00 95.50 103 LYS A N 1
ATOM 823 C CA . LYS A 1 103 ? -16.002 2.283 17.953 1.00 95.50 103 LYS A CA 1
ATOM 824 C C . LYS A 1 103 ? -16.385 1.086 18.824 1.00 95.50 103 LYS A C 1
ATOM 826 O O . LYS A 1 103 ? -17.418 1.116 19.490 1.00 95.50 103 LYS A O 1
ATOM 831 N N . ASN A 1 104 ? -15.570 0.035 18.836 1.00 95.56 104 ASN A N 1
ATOM 832 C CA . ASN A 1 104 ? -15.827 -1.143 19.665 1.00 95.56 104 ASN A CA 1
ATOM 833 C C . ASN A 1 104 ? -15.695 -0.832 21.161 1.00 95.56 104 ASN A C 1
ATOM 835 O O . ASN A 1 104 ? -16.499 -1.325 21.950 1.00 95.56 104 ASN A O 1
ATOM 839 N N . LEU A 1 105 ? -14.737 0.016 21.549 1.00 97.00 105 LEU A N 1
ATOM 840 C CA . LEU A 1 105 ? -14.616 0.501 22.925 1.00 97.00 105 LEU A CA 1
ATOM 841 C C . LEU A 1 105 ? -15.832 1.337 23.337 1.00 97.00 105 LEU A C 1
ATOM 843 O O . LEU A 1 105 ? -16.342 1.158 24.439 1.00 97.00 105 LEU A O 1
ATOM 847 N N . GLU A 1 106 ? -16.345 2.194 22.453 1.00 96.50 106 GLU A N 1
ATOM 848 C CA . GLU A 1 106 ? -17.553 2.984 22.713 1.00 96.50 106 GLU A CA 1
ATOM 849 C C . GLU A 1 106 ? -18.792 2.091 22.891 1.00 96.50 106 GLU A C 1
ATOM 851 O O . GLU A 1 106 ? -19.583 2.294 23.812 1.00 96.50 106 GLU A O 1
ATOM 856 N N . ILE A 1 107 ? -18.955 1.073 22.038 1.00 96.19 107 ILE A N 1
ATOM 857 C CA . ILE A 1 107 ? -20.033 0.082 22.170 1.00 96.19 107 ILE A CA 1
ATOM 858 C C . ILE A 1 107 ? -19.887 -0.692 23.485 1.00 96.19 107 ILE A C 1
ATOM 860 O O . ILE A 1 107 ? -20.870 -0.858 24.204 1.00 96.19 107 ILE A O 1
ATOM 864 N N . GLY A 1 108 ? -18.670 -1.127 23.825 1.00 95.31 108 GLY A N 1
ATOM 865 C CA . GLY A 1 108 ? -18.380 -1.811 25.084 1.00 95.31 108 GLY A CA 1
ATOM 866 C C . GLY A 1 108 ? -18.691 -0.951 26.310 1.00 95.31 108 GLY A C 1
ATOM 867 O O . GLY A 1 108 ? -19.300 -1.444 27.255 1.00 95.31 108 GLY A O 1
ATOM 868 N N . ALA A 1 109 ? -18.349 0.340 26.277 1.00 95.38 109 ALA A N 1
ATOM 869 C CA . ALA A 1 109 ? -18.666 1.290 27.341 1.00 95.38 109 ALA A CA 1
ATOM 870 C C . ALA A 1 109 ? -20.182 1.474 27.511 1.00 95.38 109 ALA A C 1
ATOM 872 O O . ALA A 1 109 ? -20.689 1.385 28.626 1.00 95.38 109 ALA A O 1
ATOM 873 N N . LYS A 1 110 ? -20.923 1.643 26.406 1.00 95.62 110 LYS A N 1
ATOM 874 C CA . LYS A 1 110 ? -22.393 1.744 26.433 1.00 95.62 110 LYS A CA 1
ATOM 875 C C . LYS A 1 110 ? -23.048 0.482 26.991 1.00 95.62 110 LYS A C 1
ATOM 877 O O . LYS A 1 110 ? -23.939 0.579 27.829 1.00 95.62 110 LYS A O 1
ATOM 882 N N . LEU A 1 111 ? -22.584 -0.694 26.569 1.00 95.56 111 LEU A N 1
ATOM 883 C CA . LEU A 1 111 ? -23.090 -1.972 27.066 1.00 95.56 111 LEU A CA 1
ATOM 884 C C . LEU A 1 111 ? -22.797 -2.147 28.562 1.00 95.56 111 LEU A C 1
ATOM 886 O O . LEU A 1 111 ? -23.659 -2.599 29.310 1.00 95.56 111 LEU A O 1
ATOM 890 N N . LEU A 1 112 ? -21.605 -1.754 29.018 1.00 95.62 112 LEU A N 1
ATOM 891 C CA . LEU A 1 112 ? -21.257 -1.795 30.436 1.00 95.62 112 LEU A CA 1
ATOM 892 C C . LEU A 1 112 ? -22.142 -0.852 31.261 1.00 95.62 112 LEU A C 1
ATOM 894 O O . LEU A 1 112 ? -22.591 -1.234 32.340 1.00 95.62 112 LEU A O 1
ATOM 898 N N . ASP A 1 113 ? -22.445 0.342 30.749 1.00 94.62 113 ASP A N 1
ATOM 899 C CA . ASP A 1 113 ? -23.373 1.278 31.388 1.00 94.62 113 ASP A CA 1
ATOM 900 C C . ASP A 1 113 ? -24.796 0.714 31.481 1.00 94.62 113 ASP A C 1
ATOM 902 O O . ASP A 1 113 ? -25.466 0.893 32.500 1.00 94.62 113 ASP A O 1
ATOM 906 N N . GLU A 1 114 ? -25.274 0.031 30.441 1.00 93.81 114 GLU A N 1
ATOM 907 C CA . GLU A 1 114 ? -26.577 -0.643 30.439 1.00 93.81 114 GLU A CA 1
ATOM 908 C C . GLU A 1 114 ? -26.619 -1.798 31.445 1.00 93.81 114 GLU A C 1
ATOM 910 O O . GLU A 1 114 ? -27.517 -1.841 32.287 1.00 93.81 114 GLU A O 1
ATOM 915 N N . VAL A 1 115 ? -25.606 -2.670 31.444 1.00 91.00 115 VAL A N 1
ATOM 916 C CA . VAL A 1 115 ? -25.477 -3.769 32.414 1.00 91.00 115 VAL A CA 1
ATOM 917 C C . VAL A 1 115 ? -25.415 -3.230 33.842 1.00 91.00 115 VAL A C 1
ATOM 919 O O . VAL A 1 115 ? -26.106 -3.733 34.725 1.00 91.00 115 VAL A O 1
ATOM 922 N N . ASN A 1 116 ? -24.645 -2.169 34.084 1.00 90.31 116 ASN A N 1
ATOM 923 C CA . ASN A 1 116 ? -24.544 -1.545 35.401 1.00 90.31 116 ASN A CA 1
ATOM 924 C C . ASN A 1 116 ? -25.891 -0.961 35.865 1.00 90.31 116 ASN A C 1
ATOM 926 O O . ASN A 1 116 ? -26.246 -1.069 37.039 1.00 90.31 116 ASN A O 1
ATOM 930 N N . LYS A 1 117 ? -26.681 -0.372 34.957 1.00 92.44 117 LYS A N 1
ATOM 931 C CA . LYS A 1 117 ? -28.044 0.097 35.267 1.00 92.44 117 LYS A CA 1
ATOM 932 C C . LYS A 1 117 ? -28.979 -1.060 35.620 1.00 92.44 117 LYS A C 1
ATOM 934 O O . LYS A 1 117 ? -29.735 -0.941 36.583 1.00 92.44 117 LYS A O 1
ATOM 939 N N . GLU A 1 118 ? -28.933 -2.165 34.877 1.00 87.69 118 GLU A N 1
ATOM 940 C CA . GLU A 1 118 ? -29.747 -3.348 35.178 1.00 87.69 118 GLU A CA 1
ATOM 941 C C . GLU A 1 118 ? -29.367 -4.002 36.509 1.00 87.69 118 GLU A C 1
ATOM 943 O O . GLU A 1 118 ? -30.255 -4.384 37.273 1.00 87.69 118 GLU A O 1
ATOM 948 N N . LEU A 1 119 ? -28.069 -4.107 36.806 1.00 82.06 119 LEU A N 1
ATOM 949 C CA . LEU A 1 119 ? -27.577 -4.655 38.071 1.00 82.06 119 LEU A CA 1
ATOM 950 C C . LEU A 1 119 ? -28.032 -3.804 39.256 1.00 82.06 119 LEU A C 1
ATOM 952 O O . LEU A 1 119 ? -28.664 -4.336 40.163 1.00 82.06 119 LEU A O 1
ATOM 956 N N . LYS A 1 120 ? -27.835 -2.479 39.204 1.00 83.62 120 LYS A N 1
ATOM 957 C CA . LYS A 1 120 ? -28.308 -1.563 40.257 1.00 83.62 120 LYS A CA 1
ATOM 958 C C . LYS A 1 120 ? -29.813 -1.653 40.489 1.00 83.62 120 LYS A C 1
ATOM 960 O O . LYS A 1 120 ? -30.253 -1.551 41.627 1.00 83.62 120 LYS A O 1
ATOM 965 N N . ARG A 1 121 ? -30.611 -1.839 39.431 1.00 76.56 121 ARG A N 1
ATOM 966 C CA . ARG A 1 121 ? -32.064 -2.017 39.556 1.00 76.56 121 ARG A CA 1
ATOM 967 C C . ARG A 1 121 ? -32.410 -3.315 40.288 1.00 76.56 121 ARG A C 1
ATOM 969 O O . ARG A 1 121 ? -33.196 -3.282 41.223 1.00 76.56 121 ARG A O 1
ATOM 976 N N . LYS A 1 122 ? -31.794 -4.435 39.897 1.00 71.44 122 LYS A N 1
ATOM 977 C CA . LYS A 1 122 ? -32.014 -5.743 40.539 1.00 71.44 122 LYS A CA 1
ATOM 978 C C . LYS A 1 122 ? -31.567 -5.756 41.999 1.00 71.44 122 LYS A C 1
ATOM 980 O O . LYS A 1 122 ? -32.273 -6.298 42.841 1.00 71.44 122 LYS A O 1
ATOM 985 N N . GLU A 1 123 ? -30.414 -5.162 42.293 1.00 65.50 123 GLU A N 1
ATOM 986 C CA . GLU A 1 123 ? -29.904 -5.049 43.660 1.00 65.50 123 GLU A CA 1
ATOM 987 C C . GLU A 1 123 ? -30.797 -4.148 44.515 1.00 65.50 123 GLU A C 1
ATOM 989 O O . GLU A 1 123 ? -31.118 -4.524 45.633 1.00 65.50 123 GLU A O 1
ATOM 994 N N . LEU A 1 124 ? -31.270 -3.011 43.991 1.00 60.84 124 LEU A N 1
ATOM 995 C CA . LEU A 1 124 ? -32.196 -2.140 44.719 1.00 60.84 124 LEU A CA 1
ATOM 996 C C . LEU A 1 124 ? -33.522 -2.849 45.036 1.00 60.84 124 LEU A C 1
ATOM 998 O O . LEU A 1 124 ? -33.997 -2.747 46.163 1.00 60.84 124 LEU A O 1
ATOM 1002 N N . ASP A 1 125 ? -34.092 -3.580 44.076 1.00 62.16 125 ASP A N 1
ATOM 1003 C CA . ASP A 1 125 ? -35.368 -4.285 44.257 1.00 62.16 125 ASP A CA 1
ATOM 1004 C C . ASP A 1 125 ? -35.241 -5.453 45.260 1.00 62.16 125 ASP A C 1
ATOM 1006 O O . ASP A 1 125 ? -36.144 -5.680 46.062 1.00 62.16 125 ASP A O 1
ATOM 1010 N N . ALA A 1 126 ? -34.109 -6.167 45.276 1.00 65.00 126 ALA A N 1
ATOM 1011 C CA . ALA A 1 126 ? -33.867 -7.263 46.222 1.00 65.00 126 ALA A CA 1
ATOM 1012 C C . ALA A 1 126 ? -33.459 -6.782 47.630 1.00 65.00 126 ALA A C 1
ATOM 1014 O O . ALA A 1 126 ? -33.843 -7.396 48.624 1.00 65.00 126 ALA A O 1
ATOM 1015 N N . PHE A 1 127 ? -32.707 -5.681 47.722 1.00 62.03 127 PHE A N 1
ATOM 1016 C CA . PHE A 1 127 ? -32.190 -5.119 48.976 1.00 62.03 127 PHE A CA 1
ATOM 1017 C C . PHE A 1 127 ? -33.223 -4.247 49.715 1.00 62.03 127 PHE A C 1
ATOM 1019 O O . PHE A 1 127 ? -33.095 -4.027 50.914 1.00 62.03 127 PHE A O 1
ATOM 1026 N N . SER A 1 128 ? -34.262 -3.715 49.050 1.00 62.44 128 SER A N 1
ATOM 1027 C CA . SER A 1 128 ? -35.176 -2.759 49.708 1.00 62.44 128 SER A CA 1
ATOM 1028 C C . SER A 1 128 ? -36.241 -3.398 50.590 1.00 62.44 128 SER A C 1
ATOM 1030 O O . SER A 1 128 ? -36.511 -2.866 51.665 1.00 62.44 128 SER A O 1
ATOM 1032 N N . ASP A 1 129 ? -36.869 -4.483 50.142 1.00 66.25 129 ASP A N 1
ATOM 1033 C CA . ASP A 1 129 ? -38.049 -5.015 50.833 1.00 66.25 129 ASP A CA 1
ATOM 1034 C C . ASP A 1 129 ? -37.662 -6.129 51.808 1.00 66.25 129 ASP A C 1
ATOM 1036 O O . ASP A 1 129 ? -37.997 -6.045 52.988 1.00 66.25 129 ASP A O 1
ATOM 1040 N N . SER A 1 130 ? -36.842 -7.088 51.363 1.00 68.12 130 SER A N 1
ATOM 1041 C CA . SER A 1 130 ? -36.351 -8.183 52.209 1.00 68.12 130 SER A CA 1
ATOM 1042 C C . SER A 1 130 ? -35.558 -7.671 53.416 1.00 68.12 130 SER A C 1
ATOM 1044 O O . SER A 1 130 ? -35.795 -8.110 54.537 1.00 68.12 130 SER A O 1
ATOM 1046 N N . ASP A 1 131 ? -34.645 -6.711 53.239 1.00 70.12 131 ASP A N 1
ATOM 1047 C CA . ASP A 1 131 ? -33.787 -6.280 54.351 1.00 70.12 131 ASP A CA 1
ATOM 1048 C C . ASP A 1 131 ? -34.490 -5.341 55.326 1.00 70.12 131 ASP A C 1
ATOM 1050 O O . ASP A 1 131 ? -34.216 -5.405 56.520 1.00 70.12 131 ASP A O 1
ATOM 1054 N N . LYS A 1 132 ? -35.448 -4.520 54.879 1.00 72.38 132 LYS A N 1
ATOM 1055 C CA . LYS A 1 132 ? -36.289 -3.751 55.812 1.00 72.38 132 LYS A CA 1
ATOM 1056 C C . LYS A 1 132 ? -37.143 -4.673 56.669 1.00 72.38 132 LYS A C 1
ATOM 1058 O O . LYS A 1 132 ? -37.279 -4.431 57.866 1.00 72.38 132 LYS A O 1
ATOM 1063 N N . GLU A 1 133 ? -37.701 -5.723 56.075 1.00 77.31 133 GLU A N 1
ATOM 1064 C CA . GLU A 1 133 ? -38.503 -6.706 56.798 1.00 77.31 133 GLU A CA 1
ATOM 1065 C C . GLU A 1 133 ? -37.632 -7.522 57.764 1.00 77.31 133 GLU A C 1
ATOM 1067 O O . GLU A 1 133 ? -37.977 -7.637 58.938 1.00 77.31 133 GLU A O 1
ATOM 1072 N N . ASN A 1 134 ? -36.445 -7.961 57.332 1.00 79.00 134 ASN A N 1
ATOM 1073 C CA . ASN A 1 134 ? -35.469 -8.644 58.184 1.00 79.00 134 ASN A CA 1
ATOM 1074 C C . ASN A 1 134 ? -34.969 -7.749 59.332 1.00 79.00 134 ASN A C 1
ATOM 1076 O O . ASN A 1 134 ? -34.894 -8.203 60.470 1.00 79.00 134 ASN A O 1
ATOM 1080 N N . ILE A 1 135 ? -34.660 -6.472 59.077 1.00 78.00 135 ILE A N 1
ATOM 1081 C CA . ILE A 1 135 ? -34.242 -5.510 60.111 1.00 78.00 135 ILE A CA 1
ATOM 1082 C C . ILE A 1 135 ? -35.371 -5.276 61.119 1.00 78.00 135 ILE A C 1
ATOM 1084 O O . ILE A 1 135 ? -35.109 -5.246 62.320 1.00 78.00 135 ILE A O 1
ATOM 1088 N N . ASN A 1 136 ? -36.617 -5.150 60.659 1.00 79.00 136 ASN A N 1
ATOM 1089 C CA . ASN A 1 136 ? -37.771 -4.994 61.543 1.00 79.00 136 ASN A CA 1
ATOM 1090 C C . ASN A 1 136 ? -38.014 -6.251 62.388 1.00 79.00 136 ASN A C 1
ATOM 1092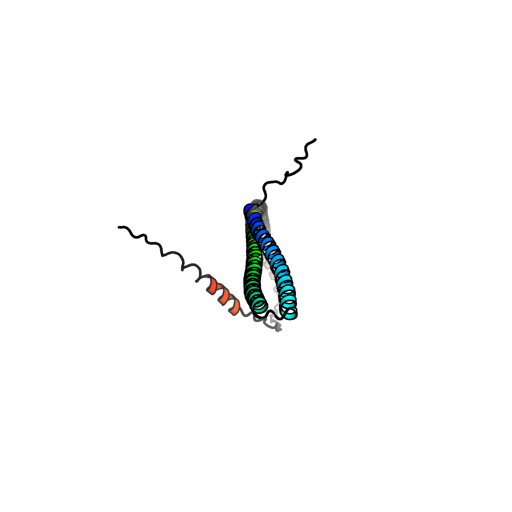 O O . ASN A 1 136 ? -38.225 -6.128 63.591 1.00 79.00 136 ASN A O 1
ATOM 1096 N N . GLN A 1 137 ? -37.917 -7.446 61.800 1.00 82.69 137 GLN A N 1
ATOM 1097 C CA . GLN A 1 137 ? -38.022 -8.713 62.531 1.00 82.69 137 GLN A CA 1
ATOM 1098 C C . GLN A 1 137 ? -36.901 -8.867 63.563 1.00 82.69 137 GLN A C 1
ATOM 1100 O O . GLN A 1 137 ? -37.150 -9.273 64.698 1.00 82.69 137 GLN A O 1
ATOM 1105 N N . ILE A 1 138 ? -35.666 -8.494 63.212 1.00 78.56 138 ILE A N 1
ATOM 1106 C CA . ILE A 1 138 ? -34.542 -8.482 64.152 1.00 78.56 138 ILE A CA 1
ATOM 1107 C C . ILE A 1 138 ? -34.820 -7.487 65.281 1.00 78.56 138 ILE A C 1
ATOM 1109 O O . ILE A 1 138 ? -34.683 -7.860 66.440 1.00 78.56 138 ILE A O 1
ATOM 1113 N N . ALA A 1 139 ? -35.266 -6.266 64.985 1.00 78.38 139 ALA A N 1
ATOM 1114 C CA . ALA A 1 139 ? -35.586 -5.263 66.001 1.00 78.38 139 ALA A CA 1
ATOM 1115 C C . ALA A 1 139 ? -36.742 -5.695 66.922 1.00 78.38 139 ALA A C 1
ATOM 1117 O O . ALA A 1 139 ? -36.672 -5.486 68.133 1.00 78.38 139 ALA A O 1
ATOM 1118 N N . GLU A 1 140 ? -37.778 -6.336 66.378 1.00 79.31 140 GLU A N 1
ATOM 1119 C CA . GLU A 1 140 ? -38.886 -6.899 67.151 1.00 79.31 140 GLU A CA 1
ATOM 1120 C C . GLU A 1 140 ? -38.406 -8.041 68.048 1.00 79.31 140 GLU A C 1
ATOM 1122 O O . GLU A 1 140 ? -38.668 -8.026 69.251 1.00 79.31 140 GLU A O 1
ATOM 1127 N N . SER A 1 141 ? -37.638 -8.984 67.495 1.00 75.94 141 SER A N 1
ATOM 1128 C CA . SER A 1 141 ? -37.058 -10.089 68.259 1.00 75.94 141 SER A CA 1
ATOM 1129 C C . SER A 1 141 ? -36.133 -9.583 69.364 1.00 75.94 141 SER A C 1
ATOM 1131 O O . SER A 1 141 ? -36.229 -10.052 70.491 1.00 75.94 141 SER A O 1
ATOM 1133 N N . LEU A 1 142 ? -35.315 -8.562 69.095 1.00 73.31 142 LEU A N 1
ATOM 1134 C CA . LEU A 1 142 ? -34.438 -7.950 70.084 1.00 73.31 142 LEU A CA 1
ATOM 1135 C C . LEU A 1 142 ? -35.250 -7.229 71.162 1.00 73.31 142 LEU A C 1
ATOM 1137 O O . LEU A 1 142 ? -34.940 -7.352 72.336 1.00 73.31 142 LEU A O 1
ATOM 1141 N N . GLY A 1 143 ? -36.329 -6.535 70.795 1.00 73.62 143 GLY A N 1
ATOM 1142 C CA . GLY A 1 143 ? -37.241 -5.907 71.751 1.00 73.62 143 GLY A CA 1
ATOM 1143 C C . GLY A 1 143 ? -37.990 -6.920 72.623 1.00 73.62 143 GLY A C 1
ATOM 1144 O O . GLY A 1 143 ? -38.229 -6.664 73.800 1.00 73.62 143 GLY A O 1
ATOM 1145 N N . VAL A 1 144 ? -38.349 -8.085 72.078 1.00 67.56 144 VAL A N 1
ATOM 1146 C CA . VAL A 1 144 ? -38.920 -9.210 72.840 1.00 67.56 144 VAL A CA 1
ATOM 1147 C C . VAL A 1 144 ? -37.870 -9.840 73.756 1.00 67.56 144 VAL A C 1
ATOM 1149 O O . VAL A 1 144 ? -38.161 -10.096 74.919 1.00 67.56 144 VAL A O 1
ATOM 1152 N N . VAL A 1 145 ? -36.644 -10.024 73.268 1.00 62.81 145 VAL A N 1
ATOM 1153 C CA . VAL A 1 145 ? -35.521 -10.559 74.043 1.00 62.81 145 VAL A CA 1
ATOM 1154 C C . VAL A 1 145 ? -35.150 -9.615 75.190 1.00 62.81 145 VAL A C 1
ATOM 1156 O O . VAL A 1 145 ? -35.052 -10.068 76.323 1.00 62.81 145 VAL A O 1
ATOM 1159 N N . THR A 1 146 ? -35.041 -8.307 74.952 1.00 62.12 146 THR A N 1
ATOM 1160 C CA . THR A 1 146 ? -34.766 -7.307 75.998 1.00 62.12 146 THR A CA 1
ATOM 1161 C C . THR A 1 146 ? -35.845 -7.311 77.079 1.00 62.12 146 THR A C 1
ATOM 1163 O O . THR A 1 146 ? -35.505 -7.302 78.254 1.00 62.12 146 THR A O 1
ATOM 1166 N N . ARG A 1 147 ? -37.128 -7.444 76.713 1.00 61.16 147 ARG A N 1
ATOM 1167 C CA . ARG A 1 147 ? -38.232 -7.597 77.682 1.00 61.16 147 ARG A CA 1
ATOM 1168 C C . ARG A 1 147 ? -38.168 -8.893 78.499 1.00 61.16 147 ARG A C 1
ATOM 1170 O O . ARG A 1 147 ? -38.749 -8.954 79.572 1.00 61.16 147 ARG A O 1
ATOM 1177 N N . HIS A 1 148 ? -37.503 -9.934 78.003 1.00 59.88 148 HIS A N 1
ATOM 1178 C CA . HIS A 1 148 ? -37.272 -11.176 78.749 1.00 59.88 148 HIS A CA 1
ATOM 1179 C C . HIS A 1 148 ? -35.997 -11.155 79.602 1.00 59.88 148 HIS A C 1
ATOM 1181 O O . HIS A 1 148 ? -35.842 -12.017 80.461 1.00 59.88 148 HIS A O 1
ATOM 1187 N N . PHE A 1 149 ? -35.110 -10.179 79.390 1.00 57.97 149 PHE A N 1
ATOM 1188 C CA . PHE A 1 149 ? -33.912 -9.945 80.201 1.00 57.97 149 PHE A CA 1
ATOM 1189 C C . PHE A 1 149 ? -34.065 -8.776 81.188 1.00 57.97 149 PHE A C 1
ATOM 1191 O O . PHE A 1 149 ? -33.104 -8.451 81.882 1.00 57.97 149 PHE A O 1
ATOM 1198 N N . GLU A 1 150 ? -35.246 -8.155 81.280 1.00 60.00 150 GLU A N 1
ATOM 1199 C CA . GLU A 1 150 ? -35.601 -7.294 82.412 1.00 60.00 150 GLU A CA 1
ATOM 1200 C C . GLU A 1 150 ? -35.732 -8.185 83.653 1.00 60.00 150 GLU A C 1
ATOM 1202 O O . GLU A 1 150 ? -36.776 -8.773 83.923 1.00 60.00 150 GLU A O 1
ATOM 1207 N N . VAL A 1 151 ? -34.615 -8.359 84.355 1.00 61.38 151 VAL A N 1
ATOM 1208 C CA . VAL A 1 151 ? -34.583 -8.997 85.667 1.00 61.38 151 VAL A CA 1
ATOM 1209 C C . VAL A 1 151 ? -35.126 -7.985 86.671 1.00 61.38 151 VAL A C 1
ATOM 1211 O O . VAL A 1 151 ? -34.709 -6.828 86.655 1.00 61.38 151 VAL A O 1
ATOM 1214 N N . ASP A 1 152 ? -36.074 -8.396 87.513 1.00 70.38 152 ASP A N 1
ATOM 1215 C CA . ASP A 1 152 ? -36.591 -7.527 88.566 1.00 70.38 152 ASP A CA 1
ATOM 1216 C C . ASP A 1 152 ? -35.485 -7.280 89.600 1.00 70.38 152 ASP A C 1
ATOM 1218 O O . ASP A 1 152 ? -35.042 -8.198 90.297 1.00 70.38 152 ASP A O 1
ATOM 1222 N N . ASP A 1 153 ? -35.031 -6.030 89.702 1.00 65.44 153 ASP A N 1
ATOM 1223 C CA . ASP A 1 153 ? -34.018 -5.614 90.674 1.00 65.44 153 ASP A CA 1
ATOM 1224 C C . ASP A 1 153 ? -34.439 -5.970 92.113 1.00 65.44 153 ASP A C 1
ATOM 1226 O O . ASP A 1 153 ? -33.584 -6.218 92.963 1.00 65.44 153 ASP A O 1
ATOM 1230 N N . LEU A 1 154 ? -35.748 -6.047 92.399 1.00 71.38 154 LEU A N 1
ATOM 1231 C CA . LEU A 1 154 ? -36.257 -6.468 93.707 1.00 71.38 154 LEU A CA 1
ATOM 1232 C C . LEU A 1 154 ? -35.969 -7.949 94.006 1.00 71.38 154 LEU A C 1
ATOM 1234 O O . LEU A 1 154 ? -35.625 -8.288 95.139 1.00 71.38 154 LEU A O 1
ATOM 1238 N N . GLU A 1 155 ? -36.094 -8.819 93.002 1.00 73.06 155 GLU A N 1
ATOM 1239 C CA . GLU A 1 155 ? -35.836 -10.259 93.116 1.00 73.06 155 GLU A CA 1
ATOM 1240 C C . GLU A 1 155 ? -34.330 -10.528 93.271 1.00 73.06 155 GLU A C 1
ATOM 1242 O O . GLU A 1 155 ? -33.921 -11.320 94.121 1.00 73.06 155 GLU A O 1
ATOM 1247 N N . LEU A 1 156 ? -33.493 -9.769 92.552 1.00 75.94 156 LEU A N 1
ATOM 1248 C CA . LEU A 1 156 ? -32.032 -9.802 92.690 1.00 75.94 156 LEU A CA 1
ATOM 1249 C C . LEU A 1 156 ? -31.556 -9.345 94.072 1.00 75.94 156 LEU A C 1
ATOM 1251 O O . LEU A 1 156 ? -30.660 -9.960 94.648 1.00 75.94 156 LEU A O 1
ATOM 1255 N N . VAL A 1 157 ? -32.138 -8.272 94.618 1.00 76.56 157 VAL A N 1
ATOM 1256 C CA . VAL A 1 157 ? -31.808 -7.794 95.971 1.00 76.56 157 VAL A CA 1
ATOM 1257 C C . VAL A 1 157 ? -32.215 -8.826 97.022 1.00 76.56 157 VAL A C 1
ATOM 1259 O O . VAL A 1 157 ? -31.467 -9.052 97.969 1.00 76.56 157 VAL A O 1
ATOM 1262 N N . GLN A 1 158 ? -33.348 -9.507 96.837 1.00 79.75 158 GLN A N 1
ATOM 1263 C CA . GLN A 1 158 ? -33.775 -10.584 97.729 1.00 79.75 158 GLN A CA 1
ATOM 1264 C C . GLN A 1 158 ? -32.831 -11.796 97.678 1.00 79.75 158 GLN A C 1
ATOM 1266 O O . GLN A 1 158 ? -32.478 -12.339 98.726 1.00 79.75 158 GLN A O 1
ATOM 1271 N N . GLU A 1 159 ? -32.401 -12.219 96.488 1.00 74.25 159 GLU A N 1
ATOM 1272 C CA . GLU A 1 159 ? -31.413 -13.294 96.334 1.00 74.25 159 GLU A CA 1
ATOM 1273 C C . GLU A 1 159 ? -30.054 -12.898 96.938 1.00 74.25 159 GLU A C 1
ATOM 1275 O O . GLU A 1 159 ? -29.421 -13.697 97.631 1.00 74.25 159 GLU A O 1
ATOM 1280 N N . LEU A 1 160 ? -29.633 -11.642 96.756 1.00 74.31 160 LEU A N 1
ATOM 1281 C CA . LEU A 1 160 ? -28.412 -11.097 97.350 1.00 74.31 160 LEU A CA 1
ATOM 1282 C C . LEU A 1 160 ? -28.484 -11.099 98.879 1.00 74.31 160 LEU A C 1
ATOM 1284 O O . LEU A 1 160 ? -27.524 -11.525 99.523 1.00 74.31 160 LEU A O 1
ATOM 1288 N N . ASP A 1 161 ? -29.603 -10.677 99.467 1.00 77.81 161 ASP A N 1
ATOM 1289 C CA . ASP A 1 161 ? -29.808 -10.693 100.919 1.00 77.81 161 ASP A CA 1
ATOM 1290 C C . ASP A 1 161 ? -29.776 -12.123 101.479 1.00 77.81 161 ASP A C 1
AT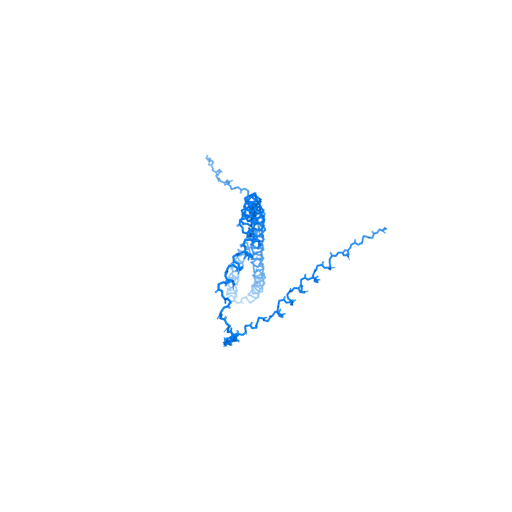OM 1292 O O . ASP A 1 161 ? -29.200 -12.351 102.544 1.00 77.81 161 ASP A O 1
ATOM 1296 N N . LEU A 1 162 ? -30.318 -13.109 100.757 1.00 76.44 162 LEU A N 1
ATOM 1297 C CA . LEU A 1 162 ? -30.225 -14.524 101.138 1.00 76.44 162 LEU A CA 1
ATOM 1298 C C . LEU A 1 162 ? -28.775 -15.028 101.089 1.00 76.44 162 LEU A C 1
ATOM 1300 O O . LEU A 1 162 ? -28.286 -15.600 102.063 1.00 76.44 162 LEU A O 1
ATOM 1304 N N . LEU A 1 163 ? -28.054 -14.755 99.998 1.00 73.88 163 LEU A N 1
ATOM 1305 C CA . LEU A 1 163 ? -26.661 -15.180 99.831 1.00 73.88 163 LEU A CA 1
ATOM 1306 C C . LEU A 1 163 ? -25.712 -14.495 100.824 1.00 73.88 163 LEU A C 1
ATOM 1308 O O . LEU A 1 163 ? -24.773 -15.121 101.311 1.00 73.88 163 LEU A O 1
ATOM 1312 N N . THR A 1 164 ? -25.942 -13.223 101.150 1.00 67.56 164 THR A N 1
ATOM 1313 C CA . THR A 1 164 ? -25.119 -12.472 102.116 1.00 67.56 164 THR A CA 1
ATOM 1314 C C . THR A 1 164 ? -25.461 -12.794 103.567 1.00 67.56 164 THR A C 1
ATOM 1316 O O . THR A 1 164 ? -24.559 -12.795 104.408 1.00 67.56 164 THR A O 1
ATOM 1319 N N . SER A 1 165 ? -26.715 -13.149 103.863 1.00 62.47 165 SER A N 1
ATOM 1320 C CA . SER A 1 165 ? -27.104 -13.696 105.168 1.00 62.47 165 SER A CA 1
ATOM 1321 C C . SER A 1 165 ? -26.400 -15.026 105.452 1.00 62.47 165 SER A C 1
ATOM 1323 O O . SER A 1 165 ? -25.951 -15.244 106.578 1.00 62.47 165 SER A O 1
ATOM 1325 N N . ASP A 1 166 ? -26.211 -15.861 104.426 1.00 57.53 166 ASP A N 1
ATOM 1326 C CA . ASP A 1 166 ? -25.469 -17.123 104.528 1.00 57.53 166 ASP A CA 1
ATOM 1327 C C . ASP A 1 166 ? -23.934 -16.928 104.575 1.00 57.53 166 ASP A C 1
ATOM 1329 O O . ASP A 1 166 ? -23.219 -17.738 105.171 1.00 57.53 166 ASP A O 1
ATOM 1333 N N . LEU A 1 167 ? -23.398 -15.839 104.003 1.00 54.94 167 LEU A N 1
ATOM 1334 C CA . LEU A 1 167 ? -21.949 -15.598 103.848 1.00 54.94 167 LEU A CA 1
ATOM 1335 C C . LEU A 1 167 ? -21.290 -14.706 104.910 1.00 54.94 167 LEU A C 1
ATOM 1337 O O . LEU A 1 167 ? -20.075 -14.502 104.850 1.00 54.94 167 LEU A O 1
ATOM 1341 N N . ASN A 1 168 ? -22.017 -14.214 105.917 1.00 51.34 168 ASN A N 1
ATOM 1342 C CA . ASN A 1 168 ? -21.482 -13.282 106.926 1.00 51.34 168 ASN A CA 1
ATOM 1343 C C . ASN A 1 168 ? -20.483 -13.916 107.936 1.00 51.34 168 ASN A C 1
ATOM 1345 O O . ASN A 1 168 ? -20.364 -13.478 109.079 1.00 51.34 168 ASN A O 1
ATOM 1349 N N . SER A 1 169 ? -19.754 -14.963 107.529 1.00 49.88 169 SER A N 1
ATOM 1350 C CA . SER A 1 169 ? -18.739 -15.661 108.327 1.00 49.88 169 SER A CA 1
ATOM 1351 C C . SER A 1 169 ? -17.370 -15.842 107.652 1.00 49.88 169 SER A C 1
ATOM 1353 O O . SER A 1 169 ? -16.508 -16.487 108.250 1.00 49.88 169 SER A O 1
ATOM 1355 N N . ILE A 1 170 ? -17.097 -15.276 106.465 1.00 44.56 170 ILE A N 1
ATOM 1356 C CA . ILE A 1 170 ? -15.769 -15.415 105.827 1.00 44.56 170 ILE A CA 1
ATOM 1357 C C . ILE A 1 170 ? -15.306 -14.099 105.178 1.00 44.56 170 ILE A C 1
ATOM 1359 O O . ILE A 1 170 ? -15.784 -13.693 104.126 1.00 44.56 170 ILE A O 1
ATOM 1363 N N . SER A 1 171 ? -14.325 -13.456 105.818 1.00 47.28 171 SER A N 1
ATOM 1364 C CA . SER A 1 171 ? -13.503 -12.369 105.266 1.00 47.28 171 SER A CA 1
ATOM 1365 C C . SER A 1 171 ? -12.297 -12.966 104.553 1.00 47.28 171 SER A C 1
ATOM 1367 O O . SER A 1 171 ? -11.626 -13.758 105.201 1.00 47.28 171 SER A O 1
ATOM 1369 N N . TYR A 1 172 ? -11.993 -12.562 103.308 1.00 42.44 172 TYR A N 1
ATOM 1370 C CA . TYR A 1 172 ? -10.610 -12.470 102.815 1.00 42.44 172 TYR A CA 1
ATOM 1371 C C . TYR A 1 172 ? -10.432 -11.489 101.646 1.00 42.44 172 TYR A C 1
ATOM 1373 O O . TYR A 1 172 ? -11.224 -11.432 100.705 1.00 42.44 172 TYR A O 1
ATOM 1381 N N . ASP A 1 173 ? -9.317 -10.766 101.756 1.00 38.91 173 ASP A N 1
ATOM 1382 C CA . ASP A 1 173 ? -8.732 -9.783 100.854 1.00 38.91 173 ASP A CA 1
ATOM 1383 C C . ASP A 1 173 ? -8.351 -10.337 99.467 1.00 38.91 173 ASP A C 1
ATOM 1385 O O . ASP A 1 173 ? -7.774 -11.415 99.319 1.00 38.91 173 ASP A O 1
ATOM 1389 N N . GLN A 1 174 ? -8.597 -9.516 98.446 1.00 43.00 174 GLN A N 1
ATOM 1390 C CA . GLN A 1 174 ? -7.962 -9.566 97.122 1.00 43.00 174 GLN A CA 1
ATOM 1391 C C . GLN A 1 174 ? -6.466 -9.222 97.247 1.00 43.00 174 GLN A C 1
ATOM 1393 O O . GLN A 1 174 ? -6.121 -8.369 98.070 1.00 43.00 174 GLN A O 1
ATOM 1398 N N . PRO A 1 175 ? -5.565 -9.771 96.401 1.00 47.53 175 PRO A N 1
ATOM 1399 C CA . PRO A 1 175 ? -5.241 -8.979 95.208 1.00 47.53 175 PRO A CA 1
ATOM 1400 C C . PRO A 1 175 ? -4.671 -9.711 93.970 1.00 47.53 175 PRO A C 1
ATOM 1402 O O . PRO A 1 175 ? -3.948 -10.699 94.038 1.00 47.53 175 PRO A O 1
ATOM 1405 N N . SER A 1 176 ? -4.854 -9.014 92.845 1.00 36.78 176 SER A N 1
ATOM 1406 C CA . SER A 1 176 ? -3.846 -8.712 91.813 1.00 36.78 176 SER A CA 1
ATOM 1407 C C . SER A 1 176 ? -3.429 -9.793 90.806 1.00 36.78 176 SER A C 1
ATOM 1409 O O . SER A 1 176 ? -2.520 -10.588 91.019 1.00 36.78 176 SER A O 1
ATOM 1411 N N . ASN A 1 177 ? -3.979 -9.623 89.601 1.00 48.16 177 ASN A N 1
ATOM 1412 C CA . ASN A 1 177 ? -3.255 -9.200 88.393 1.00 48.16 177 ASN A CA 1
ATOM 1413 C C . ASN A 1 177 ? -1.887 -9.863 88.118 1.00 48.16 177 ASN A C 1
ATOM 1415 O O . ASN A 1 177 ? -0.876 -9.542 88.747 1.00 48.16 177 ASN A O 1
ATOM 1419 N N . ARG A 1 178 ? -1.832 -10.687 87.063 1.00 30.31 178 ARG A N 1
ATOM 1420 C CA . ARG A 1 178 ? -0.587 -11.093 86.401 1.00 30.31 178 ARG A CA 1
ATOM 1421 C C . ARG A 1 178 ? -0.686 -10.800 84.906 1.00 30.31 178 ARG A C 1
ATOM 1423 O O . ARG A 1 178 ? -1.301 -11.532 84.140 1.00 30.31 178 ARG A O 1
ATOM 1430 N N . SER A 1 179 ? -0.051 -9.700 84.534 1.00 48.53 179 SER A N 1
ATOM 1431 C CA . SER A 1 179 ? 0.368 -9.336 83.186 1.00 48.53 179 SER A CA 1
ATOM 1432 C C . SER A 1 179 ? 1.279 -10.399 82.560 1.00 48.53 179 SER A C 1
ATOM 1434 O O . SER A 1 179 ? 1.857 -11.220 83.271 1.00 48.53 179 SER A O 1
ATOM 1436 N N . THR A 1 180 ? 1.425 -10.362 81.229 1.00 41.44 180 THR A N 1
ATOM 1437 C CA . THR A 1 180 ? 2.677 -10.474 80.430 1.00 41.44 180 THR A CA 1
ATOM 1438 C C . THR A 1 180 ? 2.312 -10.769 78.940 1.00 41.44 180 THR A C 1
ATOM 1440 O O . THR A 1 180 ? 1.130 -10.912 78.640 1.00 41.44 180 THR A O 1
ATOM 1443 N N . PRO A 1 181 ? 3.241 -10.682 77.962 1.00 46.88 181 PRO A N 1
ATOM 1444 C CA . PRO A 1 181 ? 3.380 -9.472 77.148 1.00 46.88 181 PRO A CA 1
ATOM 1445 C C . PRO A 1 181 ? 3.724 -9.768 75.653 1.00 46.88 181 PRO A C 1
ATOM 1447 O O . PRO A 1 181 ? 3.834 -10.915 75.238 1.00 46.88 181 PRO A O 1
ATOM 1450 N N . LYS A 1 182 ? 4.029 -8.693 74.910 1.00 41.78 182 LYS A N 1
ATOM 1451 C CA . LYS A 1 182 ? 4.919 -8.596 73.725 1.00 41.78 182 LYS A CA 1
ATOM 1452 C C . LYS A 1 182 ? 4.401 -8.879 72.299 1.00 41.78 182 LYS A C 1
ATOM 1454 O O . LYS A 1 182 ? 4.115 -10.000 71.912 1.00 41.78 182 LYS A O 1
ATOM 1459 N N . GLU A 1 183 ? 4.488 -7.778 71.538 1.00 39.78 183 GLU A N 1
ATOM 1460 C CA . GLU A 1 183 ? 5.172 -7.592 70.241 1.00 39.78 183 GLU A CA 1
ATOM 1461 C C . GLU A 1 183 ? 4.647 -8.336 69.003 1.00 39.78 183 GLU A C 1
ATOM 1463 O O . GLU A 1 183 ? 4.979 -9.489 68.756 1.00 39.78 183 GLU A O 1
ATOM 1468 N N . ASN A 1 184 ? 3.962 -7.582 68.132 1.00 43.78 184 ASN A N 1
ATOM 1469 C CA . ASN A 1 184 ? 3.906 -7.842 66.692 1.00 43.78 184 ASN A CA 1
ATOM 1470 C C . ASN A 1 184 ? 4.706 -6.752 65.952 1.00 43.78 184 ASN A C 1
ATOM 1472 O O . ASN A 1 184 ? 4.581 -5.578 66.312 1.00 43.78 184 ASN A O 1
ATOM 1476 N N . PRO A 1 185 ? 5.505 -7.095 64.924 1.00 49.41 185 PRO A N 1
ATOM 1477 C CA . PRO A 1 185 ? 6.224 -6.110 64.131 1.00 49.41 185 PRO A CA 1
ATOM 1478 C C . PRO A 1 185 ? 5.243 -5.283 63.295 1.00 49.41 185 PRO A C 1
ATOM 1480 O O . PRO A 1 185 ? 4.386 -5.804 62.582 1.00 49.41 185 PRO A O 1
ATOM 1483 N N . GLN A 1 186 ? 5.384 -3.970 63.420 1.00 49.03 186 GLN A N 1
ATOM 1484 C CA . GLN A 1 186 ? 4.556 -2.958 62.785 1.00 49.03 186 GLN A CA 1
ATOM 1485 C C . GLN A 1 186 ? 4.862 -2.903 61.280 1.00 49.03 186 GLN A C 1
ATOM 1487 O O . GLN A 1 186 ? 5.981 -2.594 60.877 1.00 49.03 186 GLN A O 1
ATOM 1492 N N . PHE A 1 187 ? 3.873 -3.230 60.445 1.00 47.34 187 PHE A N 1
ATOM 1493 C CA . PHE A 1 187 ? 3.917 -2.955 59.009 1.00 47.34 187 PHE A CA 1
ATOM 1494 C C . PHE A 1 187 ? 3.636 -1.465 58.796 1.00 47.34 187 PHE A C 1
ATOM 1496 O O . PHE A 1 187 ? 2.489 -1.032 58.910 1.00 47.34 187 PHE A O 1
ATOM 1503 N N . ASP A 1 188 ? 4.669 -0.683 58.487 1.00 54.16 188 ASP A N 1
ATOM 1504 C CA . ASP A 1 188 ? 4.499 0.713 58.080 1.00 54.16 188 ASP A CA 1
ATOM 1505 C C . ASP A 1 188 ? 4.014 0.767 56.625 1.00 54.16 188 ASP A C 1
ATOM 1507 O O . ASP A 1 188 ? 4.764 0.533 55.673 1.00 54.16 188 ASP A O 1
ATOM 1511 N N . LEU A 1 189 ? 2.723 1.052 56.449 1.00 56.94 189 LEU A N 1
ATOM 1512 C CA . LEU A 1 189 ? 2.135 1.358 55.150 1.00 56.94 189 LEU A CA 1
ATOM 1513 C C . LEU A 1 189 ? 2.330 2.856 54.867 1.00 56.94 189 LEU A C 1
ATOM 1515 O O . LEU A 1 189 ? 1.658 3.704 55.452 1.00 56.94 189 LEU A O 1
ATOM 1519 N N . ASP A 1 190 ? 3.253 3.190 53.966 1.00 63.69 190 ASP A N 1
ATOM 1520 C CA . ASP A 1 190 ? 3.591 4.580 53.648 1.00 63.69 190 ASP A CA 1
ATOM 1521 C C . ASP A 1 190 ? 2.497 5.257 52.788 1.00 63.69 190 ASP A C 1
ATOM 1523 O O . ASP A 1 190 ? 2.486 5.216 51.553 1.00 63.69 190 ASP A O 1
ATOM 1527 N N . LEU A 1 191 ? 1.531 5.882 53.472 1.00 63.78 191 LEU A N 1
ATOM 1528 C CA . LEU A 1 191 ? 0.360 6.582 52.915 1.00 63.78 191 LEU A CA 1
ATOM 1529 C C . LEU A 1 191 ? 0.709 7.849 52.106 1.00 63.78 191 LEU A C 1
ATOM 1531 O O . LEU A 1 191 ? -0.159 8.438 51.454 1.00 63.78 191 LEU A O 1
ATOM 1535 N N . SER A 1 192 ? 1.977 8.253 52.090 1.00 64.38 192 SER A N 1
ATOM 1536 C CA . SER A 1 192 ? 2.486 9.433 51.381 1.00 64.38 192 SER A CA 1
ATOM 1537 C C . SER A 1 192 ? 2.275 9.361 49.863 1.00 64.38 192 SER A C 1
ATOM 1539 O O . SER A 1 192 ? 2.037 10.378 49.209 1.00 64.38 192 SER A O 1
ATOM 1541 N N . ARG A 1 193 ? 2.306 8.152 49.286 1.00 59.94 193 ARG A N 1
ATOM 1542 C CA . ARG A 1 193 ? 2.214 7.928 47.830 1.00 59.94 193 ARG A CA 1
ATOM 1543 C C . ARG A 1 193 ? 0.808 8.084 47.250 1.00 59.94 193 ARG A C 1
ATOM 1545 O O . ARG A 1 193 ? 0.676 8.354 46.062 1.00 59.94 193 ARG A O 1
ATOM 1552 N N . LEU A 1 194 ? -0.237 7.934 48.063 1.00 58.03 194 LEU A N 1
ATOM 1553 C CA . LEU A 1 194 ? -1.628 8.049 47.603 1.00 58.03 194 LEU A CA 1
ATOM 1554 C C . LEU A 1 194 ? -2.096 9.507 47.505 1.00 58.03 194 LEU A C 1
ATOM 1556 O O . LEU A 1 194 ? -3.005 9.821 46.737 1.00 58.03 194 LEU A O 1
ATOM 1560 N N . LYS A 1 195 ? -1.448 10.424 48.232 1.00 59.03 195 LYS A N 1
ATOM 1561 C CA . LYS A 1 195 ? -1.843 11.839 48.262 1.00 59.03 195 LYS A CA 1
ATOM 1562 C C . LYS A 1 195 ? -1.418 12.608 47.004 1.00 59.03 195 LYS A C 1
ATOM 1564 O O . LYS A 1 195 ? -2.139 13.510 46.582 1.00 59.03 195 LYS A O 1
ATOM 1569 N N . SER A 1 196 ? -0.317 12.214 46.358 1.00 56.88 196 SER A N 1
ATOM 1570 C CA . SER A 1 196 ? 0.180 12.857 45.129 1.00 56.88 196 SER A CA 1
ATOM 1571 C C . SER A 1 196 ? -0.643 12.523 43.878 1.00 56.88 196 SER A C 1
ATOM 1573 O O . SER A 1 196 ? -0.676 13.314 42.941 1.00 56.88 196 SER A O 1
ATOM 1575 N N . LEU A 1 197 ? -1.363 11.397 43.864 1.00 54.25 197 LEU A N 1
ATOM 1576 C CA . LEU A 1 197 ? -2.235 11.008 42.746 1.00 54.25 197 LEU A CA 1
ATOM 1577 C C . LEU A 1 197 ? -3.592 11.729 42.767 1.00 54.25 197 LEU A C 1
ATOM 1579 O O . LEU A 1 197 ? -4.175 11.966 41.713 1.00 54.25 197 LEU A O 1
ATOM 1583 N N . SER A 1 198 ? -4.079 12.127 43.947 1.00 51.69 198 SER A N 1
ATOM 1584 C CA . SER A 1 198 ? -5.361 12.836 44.086 1.00 51.69 198 SER A CA 1
ATOM 1585 C C . SER A 1 198 ? -5.260 14.324 43.715 1.00 51.69 198 SER A C 1
ATOM 1587 O O . SER A 1 198 ? -6.172 14.883 43.109 1.00 51.69 198 SER A O 1
ATOM 1589 N N . GLN A 1 199 ? -4.121 14.971 43.989 1.00 52.75 199 GLN A N 1
ATOM 1590 C CA . GLN A 1 199 ? -3.943 16.403 43.705 1.00 52.75 199 GLN A CA 1
ATOM 1591 C C . GLN A 1 199 ? -3.683 16.722 42.225 1.00 52.75 199 GLN A C 1
ATOM 1593 O O . GLN A 1 199 ? -3.982 17.829 41.785 1.00 52.75 199 GLN A O 1
ATOM 1598 N N . ASN A 1 200 ? -3.216 15.757 41.430 1.00 51.03 200 ASN A N 1
ATOM 1599 C CA . ASN A 1 200 ? -2.966 15.983 40.003 1.00 51.03 200 ASN A CA 1
ATOM 1600 C C . ASN A 1 200 ? -4.241 15.942 39.140 1.00 51.03 200 ASN A C 1
ATOM 1602 O O . ASN A 1 200 ? -4.211 16.397 38.001 1.00 51.03 200 ASN A O 1
ATOM 1606 N N . ASN A 1 201 ? -5.370 15.463 39.678 1.00 56.16 201 ASN A N 1
ATOM 1607 C CA . ASN A 1 201 ? -6.633 15.360 38.936 1.00 56.16 201 ASN A CA 1
ATOM 1608 C C . ASN A 1 201 ? -7.612 16.528 39.160 1.00 56.16 201 ASN A C 1
ATOM 1610 O O . ASN A 1 201 ? -8.646 16.574 38.499 1.00 56.16 201 ASN A O 1
ATOM 1614 N N . SER A 1 202 ? -7.315 17.495 40.040 1.00 49.31 202 SER A N 1
ATOM 1615 C CA . SER A 1 202 ? -8.188 18.668 40.244 1.00 49.31 202 SER A CA 1
ATOM 1616 C C . SER A 1 202 ? -7.809 19.893 39.401 1.00 49.31 202 SER A C 1
ATOM 1618 O O . SER A 1 202 ? -8.644 20.772 39.213 1.00 49.31 202 SER A O 1
ATOM 1620 N N . VAL A 1 203 ? -6.591 19.949 38.845 1.00 52.81 203 VAL A N 1
ATOM 1621 C CA . VAL A 1 203 ? -6.089 21.125 38.099 1.00 52.81 203 VAL A CA 1
ATOM 1622 C C . VAL A 1 203 ? -6.379 21.051 36.590 1.00 52.81 203 VAL A C 1
ATOM 1624 O O . VAL A 1 203 ? -6.342 22.067 35.903 1.00 52.81 203 VAL A O 1
ATOM 1627 N N . ALA A 1 204 ? -6.760 19.887 36.054 1.00 46.41 204 ALA A N 1
ATOM 1628 C CA . ALA A 1 204 ? -7.058 19.740 34.624 1.00 46.41 204 ALA A CA 1
ATOM 1629 C C . ALA A 1 204 ? -8.484 20.178 34.216 1.00 46.41 204 ALA A C 1
ATOM 1631 O O . ALA A 1 204 ? -8.770 20.258 33.024 1.00 46.41 204 ALA A O 1
ATOM 1632 N N . ASN A 1 205 ? -9.377 20.484 35.169 1.00 52.44 205 ASN A N 1
ATOM 1633 C CA . ASN A 1 205 ? -10.805 20.706 34.888 1.00 52.44 205 ASN A CA 1
ATOM 1634 C C . ASN A 1 205 ? -11.280 22.172 34.985 1.00 52.44 205 ASN A C 1
ATOM 1636 O O . ASN A 1 205 ? -12.483 22.423 34.947 1.00 52.44 205 ASN A O 1
ATOM 1640 N N . SER A 1 206 ? -10.370 23.151 35.084 1.00 49.97 206 SER A N 1
ATOM 1641 C CA . SER A 1 206 ? -10.725 24.581 35.180 1.00 49.97 206 SER A CA 1
ATOM 1642 C C . SER A 1 206 ? -10.256 25.466 34.015 1.00 49.97 206 SER A C 1
ATOM 1644 O O . SER A 1 206 ? -10.506 26.666 34.053 1.00 49.97 206 SER A O 1
ATOM 1646 N N . THR A 1 207 ? -9.627 24.921 32.966 1.00 51.66 207 THR A N 1
ATOM 1647 C CA . THR A 1 207 ? -8.960 25.744 31.928 1.00 51.66 207 THR A CA 1
ATOM 1648 C C . THR A 1 207 ? -9.621 25.723 30.544 1.00 51.66 207 THR A C 1
ATOM 1650 O O . THR A 1 207 ? -8.980 26.093 29.574 1.00 51.66 207 THR A O 1
ATOM 1653 N N . ASN A 1 208 ? -10.898 25.339 30.415 1.00 52.50 208 ASN A N 1
ATOM 1654 C CA . ASN A 1 208 ? -11.611 25.392 29.124 1.00 52.50 208 ASN A CA 1
ATOM 1655 C C . ASN A 1 208 ? -13.044 25.938 29.257 1.00 52.50 208 ASN A C 1
ATOM 1657 O O . ASN A 1 208 ? -14.014 25.261 28.911 1.00 52.50 208 ASN A O 1
ATOM 1661 N N . ARG A 1 209 ? -13.214 27.165 29.776 1.00 48.28 209 ARG A N 1
ATOM 1662 C CA . ARG A 1 209 ? -14.537 27.823 29.743 1.00 48.28 209 ARG A CA 1
ATOM 1663 C C . ARG A 1 209 ? -14.572 29.340 29.542 1.00 48.28 209 ARG A C 1
ATOM 1665 O O . ARG A 1 209 ? -15.585 29.955 29.858 1.00 48.28 209 ARG A O 1
ATOM 1672 N N . SER A 1 210 ? -13.543 29.952 28.963 1.00 53.06 210 SER A N 1
ATOM 1673 C CA . SER A 1 210 ? -13.614 31.382 28.635 1.00 53.06 210 SER A CA 1
ATOM 1674 C C . SER A 1 210 ? -12.728 31.766 27.456 1.00 53.06 210 SER A C 1
ATOM 1676 O O . SER A 1 210 ? -11.671 32.345 27.658 1.00 53.06 210 SER A O 1
ATOM 1678 N N . GLU A 1 211 ? -13.170 31.468 26.235 1.00 52.19 211 GLU A N 1
ATOM 1679 C CA . GLU A 1 211 ? -12.775 32.234 25.045 1.00 52.19 211 GLU A CA 1
ATOM 1680 C C . GLU A 1 211 ? -13.708 31.900 23.873 1.00 52.19 211 GLU A C 1
ATOM 1682 O O . GLU A 1 211 ? -13.553 30.893 23.198 1.00 52.19 211 GLU A O 1
ATOM 1687 N N . THR A 1 212 ? -14.753 32.709 23.692 1.00 47.03 212 THR A N 1
ATOM 1688 C CA . THR A 1 212 ? -15.422 32.992 22.404 1.00 47.03 212 THR A CA 1
ATOM 1689 C C . THR A 1 212 ? -16.373 34.174 22.630 1.00 47.03 212 THR A C 1
ATOM 1691 O O . THR A 1 212 ? -17.573 34.015 22.833 1.00 47.03 212 THR A O 1
ATOM 1694 N N . ALA A 1 213 ? -15.819 35.388 22.650 1.00 43.72 213 ALA A N 1
ATOM 1695 C CA . ALA A 1 213 ? -16.597 36.611 22.474 1.00 43.72 213 ALA A CA 1
ATOM 1696 C C . ALA A 1 213 ? -16.597 36.962 20.979 1.00 43.72 213 ALA A C 1
ATOM 1698 O O . ALA A 1 213 ? -15.539 37.111 20.369 1.00 43.72 213 ALA A O 1
ATOM 1699 N N . ALA A 1 214 ? -17.792 37.034 20.397 1.00 53.38 214 ALA A N 1
ATOM 1700 C CA . ALA A 1 214 ? -18.039 37.484 19.033 1.00 53.38 214 ALA A CA 1
ATOM 1701 C C . ALA A 1 214 ? -17.754 38.994 18.886 1.00 53.38 214 ALA A C 1
ATOM 1703 O O . ALA A 1 214 ? -18.077 39.746 19.808 1.00 53.38 214 ALA A O 1
ATOM 1704 N N . PRO A 1 215 ? -17.225 39.470 17.745 1.00 57.34 215 PRO A N 1
ATOM 1705 C CA . PRO A 1 215 ? -17.239 40.888 17.424 1.00 57.34 215 PRO A CA 1
ATOM 1706 C C . PRO A 1 215 ? -18.567 41.261 16.750 1.00 57.34 215 PRO A C 1
ATOM 1708 O O . PRO A 1 215 ? -18.973 40.646 15.764 1.00 57.34 215 PRO A O 1
ATOM 1711 N N . ALA A 1 216 ? -19.235 42.271 17.303 1.00 52.00 216 ALA A N 1
ATOM 1712 C CA . ALA A 1 216 ? -20.290 43.020 16.639 1.00 52.00 216 ALA A CA 1
ATOM 1713 C C . ALA A 1 216 ? -19.692 44.344 16.152 1.00 52.00 216 ALA A C 1
ATOM 1715 O O . ALA A 1 216 ? -19.239 45.124 16.985 1.00 52.00 216 ALA A O 1
ATOM 1716 N N . GLU A 1 217 ? -19.653 44.531 14.832 1.00 46.47 217 GLU A N 1
ATOM 1717 C CA . GLU A 1 217 ? -19.976 45.753 14.067 1.00 46.47 217 GLU A CA 1
ATOM 1718 C C . GLU A 1 217 ? -19.782 45.494 12.566 1.00 46.47 217 GLU A C 1
ATOM 1720 O O . GLU A 1 217 ? -18.743 44.904 12.186 1.00 46.47 217 GLU A O 1
#

Radius of gyration: 47.18 Å; chains: 1; bounding box: 70×63×144 Å

pLDDT: mean 75.48, std 19.99, range [30.31, 97.0]

Foldseek 3Di:
DDDDPDDDPDPDDVCPLVVVLVVLVVVLVVLVVVLVVLVVVLVVLVVVLVVCVVVVNPVVNVVSVVVSVVSVVVNVVSVVVSVVSVVVSVVSVVVVVVVVVVVVVVVVVVVVVVVVVVVVVVCCVVCPPVVVVVVVVVVVVVVVVVVVPPDPVVVVVVVVCVVCVVVVPDDDDDDDDDDDDDDDDDDDDPPVVVVVVVVVPPVVPPPPDDDDDDDDD

Sequence (217 aa):
MGRFKLFNCFGKPKSADNSQILKLKAQRDDLDQHKSALEGRLADFNDLCLKFLKENNRDQALFVLKRKALVSKQLSVLEDFSFKILELISETETSLMEADVIKNLEIGAKLLDEVNKELKRKELDAFSDSDKENINQIAESLGVVTRHFEVDDLELVQELDLLTSDLNSISYDQPSNRSTPKENPQFDLDLSRLKSLSQNNSVANSTNRSETAAPAE

Secondary structure (DSSP, 8-state):
-------------SHHHHHHHHHHHHHHHHHHHHHHHHHHHHHHHHHHHHHHHHTT-HHHHHHHHHHHHHHHHHHHHHHHHHHHHHHHHHHHHHHHHHHHHHHHHHHHHHHHHHHHHHHHHHHHHHHHHHHHHHHHHHHHHHHHHHHHS---HHHHHHHHHHHHHHHTT---------------------THHHHHHHHTTSSTTSSSS---PPP--